Protein AF-A0A940RZ43-F1 (afdb_monomer_lite)

Radius of gyration: 23.28 Å; chains: 1; bounding box: 44×50×81 Å

InterPro domains:
  IPR045450 vWA-MoxR associated protein, C-terminal domain [PF20028] (119-354)

Sequence (368 aa):
MPAPRSWRDGLGELRETHGGPVDLELVLRYCMSAIAAERPYVTPATAQAEWELWTWVRELALDRLTRFFRAELRQLWEESRERTDREQRRTEPAYGERPRPGERTSVLLELEPRGWERDSYDWRVGVAHFNGEVDAIGDGTGTRLDELPVHLAGPLAEAFRQCDEPDEPAVLQVALAQAALGLDVERWSLAPGAPPLGAARPVVVRCLDPEPSDDPAEEQARWDHLHAVAMRARDVDCQDGAPAAVEREDRLRSLAPDTVPVVCHYAERPDAETAEGFGRLARSGYRVVLLRRAPESGPETLCADVHRRAALAVAEARTASHLPGRIHELRKGVWDKRTETYWSDRVALYYDDPRHPLPGPGLLLNAP

Structure (mmCIF, N/CA/C/O backbone):
data_AF-A0A940RZ43-F1
#
_entry.id   AF-A0A940RZ43-F1
#
loop_
_atom_site.group_PDB
_atom_site.id
_atom_site.type_symbol
_atom_site.label_atom_id
_atom_site.label_alt_id
_atom_site.label_comp_id
_atom_site.label_asym_id
_atom_site.label_entity_id
_atom_site.label_seq_id
_atom_site.pdbx_PDB_ins_code
_atom_site.Cartn_x
_atom_site.Cartn_y
_atom_site.Cartn_z
_atom_site.occupancy
_atom_site.B_iso_or_equiv
_atom_site.auth_seq_id
_atom_site.auth_comp_id
_atom_site.auth_asym_id
_atom_site.auth_atom_id
_atom_site.pdbx_PDB_model_num
ATOM 1 N N . MET A 1 1 ? 21.287 -9.527 -36.809 1.00 48.38 1 MET A N 1
ATOM 2 C CA . MET A 1 1 ? 20.726 -9.171 -38.132 1.00 48.38 1 MET A CA 1
ATOM 3 C C . MET A 1 1 ? 20.212 -7.740 -38.073 1.00 48.38 1 MET A C 1
ATOM 5 O O . MET A 1 1 ? 19.880 -7.312 -36.971 1.00 48.38 1 MET A O 1
ATOM 9 N N . PRO A 1 2 ? 20.199 -6.976 -39.179 1.00 46.72 2 PRO A N 1
ATOM 10 C CA . PRO A 1 2 ? 19.594 -5.645 -39.181 1.00 46.72 2 PRO A CA 1
ATOM 11 C C . PRO A 1 2 ? 18.102 -5.728 -38.819 1.00 46.72 2 PRO A C 1
ATOM 13 O O . PRO A 1 2 ? 17.438 -6.701 -39.170 1.00 46.72 2 PRO A O 1
ATOM 16 N N . ALA A 1 3 ? 17.589 -4.720 -38.107 1.00 46.00 3 ALA A N 1
ATOM 17 C CA . ALA A 1 3 ? 16.178 -4.663 -37.738 1.00 46.00 3 ALA A CA 1
ATOM 18 C C . ALA A 1 3 ? 15.299 -4.540 -39.000 1.00 46.00 3 ALA A C 1
ATOM 20 O O . ALA A 1 3 ? 15.630 -3.741 -39.887 1.00 46.00 3 ALA A O 1
ATOM 21 N N . PRO A 1 4 ? 14.200 -5.307 -39.102 1.00 54.72 4 PRO A N 1
ATOM 22 C CA . PRO A 1 4 ? 13.316 -5.259 -40.259 1.00 54.72 4 PRO A CA 1
ATOM 23 C C . PRO A 1 4 ? 12.661 -3.879 -40.364 1.00 54.72 4 PRO A C 1
ATOM 25 O O . PRO A 1 4 ? 12.131 -3.354 -39.386 1.00 54.72 4 PRO A O 1
ATOM 28 N N . ARG A 1 5 ? 12.716 -3.272 -41.553 1.00 48.88 5 ARG A N 1
ATOM 29 C CA . ARG A 1 5 ? 12.235 -1.900 -41.788 1.00 48.88 5 ARG A CA 1
ATOM 30 C C . ARG A 1 5 ? 10.835 -1.877 -42.391 1.00 48.88 5 ARG A C 1
ATOM 32 O O . ARG A 1 5 ? 10.164 -0.848 -42.350 1.00 48.88 5 ARG A O 1
ATOM 39 N N . SER A 1 6 ? 10.379 -3.001 -42.939 1.00 52.72 6 SER A N 1
ATOM 40 C CA . SER A 1 6 ? 9.025 -3.177 -43.446 1.00 52.72 6 SER A CA 1
ATOM 41 C C . SER A 1 6 ? 8.514 -4.606 -43.240 1.00 52.72 6 SER A C 1
ATOM 43 O O . SER A 1 6 ? 9.288 -5.559 -43.202 1.00 52.72 6 SER A O 1
ATOM 45 N N . TRP A 1 7 ? 7.187 -4.779 -43.195 1.00 47.75 7 TRP A N 1
ATOM 46 C CA . TRP A 1 7 ? 6.538 -6.100 -43.131 1.00 47.75 7 TRP A CA 1
ATOM 47 C C . TRP A 1 7 ? 6.868 -7.007 -44.334 1.00 47.75 7 TRP A C 1
ATOM 49 O O . TRP A 1 7 ? 6.661 -8.218 -44.273 1.00 47.75 7 TRP A O 1
ATOM 59 N N . ARG A 1 8 ? 7.391 -6.434 -45.430 1.00 53.09 8 ARG A N 1
ATOM 60 C CA . ARG A 1 8 ? 7.850 -7.179 -46.610 1.00 53.09 8 ARG A CA 1
ATOM 61 C C . ARG A 1 8 ? 9.214 -7.833 -46.405 1.00 53.09 8 ARG A C 1
ATOM 63 O O . ARG A 1 8 ? 9.457 -8.863 -47.027 1.00 53.09 8 ARG A O 1
ATOM 70 N N . ASP A 1 9 ? 10.050 -7.291 -45.521 1.00 60.62 9 ASP A N 1
ATOM 71 C CA . ASP A 1 9 ? 11.409 -7.795 -45.291 1.00 60.62 9 ASP A CA 1
ATOM 72 C C . ASP A 1 9 ? 11.372 -9.178 -44.613 1.00 60.62 9 ASP A C 1
ATOM 74 O O . ASP A 1 9 ? 12.172 -10.045 -44.940 1.00 60.62 9 ASP A O 1
ATOM 78 N N . GLY A 1 10 ? 10.384 -9.429 -43.741 1.00 53.06 10 GLY A N 1
ATOM 79 C CA . GLY A 1 10 ? 10.184 -10.738 -43.100 1.00 53.06 10 GLY A CA 1
ATOM 80 C C . GLY A 1 10 ? 9.484 -11.783 -43.983 1.00 53.06 10 GLY A C 1
ATOM 81 O O . GLY A 1 10 ? 9.706 -12.979 -43.826 1.00 53.06 10 GLY A O 1
ATOM 82 N N . LEU A 1 11 ? 8.658 -11.357 -44.947 1.00 49.81 11 LEU A N 1
ATOM 83 C CA . LEU A 1 11 ? 7.937 -12.267 -45.853 1.00 49.81 11 LEU A CA 1
ATOM 84 C C . LEU A 1 11 ? 8.817 -12.862 -46.959 1.00 49.81 11 LEU A C 1
ATOM 86 O O . LEU A 1 11 ? 8.462 -13.909 -47.501 1.00 49.81 11 LEU A O 1
ATOM 90 N N . GLY A 1 12 ? 9.924 -12.198 -47.310 1.00 54.47 12 GLY A N 1
ATOM 91 C CA . GLY A 1 12 ? 10.912 -12.725 -48.253 1.00 54.47 12 GLY A CA 1
ATOM 92 C C . GLY A 1 12 ? 11.565 -14.002 -47.726 1.00 54.47 12 GLY A C 1
ATOM 93 O O . GLY A 1 12 ? 11.533 -15.025 -48.404 1.00 54.47 12 GLY A O 1
ATOM 94 N N . GLU A 1 13 ? 12.033 -13.982 -46.476 1.00 52.72 13 GLU A N 1
ATOM 95 C CA . GLU A 1 13 ? 12.694 -15.142 -45.858 1.00 52.72 13 GLU A CA 1
ATOM 96 C C . GLU A 1 13 ? 11.723 -16.285 -45.511 1.00 52.72 13 GLU A C 1
ATOM 98 O O . GLU A 1 13 ? 12.075 -17.463 -45.605 1.00 52.72 13 GLU A O 1
ATOM 103 N N . LEU A 1 14 ? 10.461 -15.963 -45.203 1.00 49.09 14 LEU A N 1
ATOM 104 C CA . LEU A 1 14 ? 9.410 -16.961 -44.953 1.00 49.09 14 LEU A CA 1
ATOM 105 C C . LEU A 1 14 ? 8.955 -17.715 -46.210 1.00 49.09 14 LEU A C 1
ATOM 107 O O . LEU A 1 14 ? 8.347 -18.775 -46.096 1.00 49.09 14 LEU A O 1
ATOM 111 N N . ARG A 1 15 ? 9.203 -17.180 -47.413 1.00 50.06 15 ARG A N 1
ATOM 112 C CA . ARG A 1 15 ? 8.877 -17.869 -48.675 1.00 50.06 15 ARG A CA 1
ATOM 113 C C . ARG A 1 15 ? 9.986 -18.805 -49.143 1.00 50.06 15 ARG A C 1
ATOM 115 O O . ARG A 1 15 ? 9.692 -19.765 -49.854 1.00 50.06 15 ARG A O 1
ATOM 122 N N . GLU A 1 16 ? 11.230 -18.534 -48.758 1.00 50.66 16 GLU A N 1
ATOM 123 C CA . GLU A 1 16 ? 12.388 -19.344 -49.150 1.00 50.66 16 GLU A CA 1
ATOM 124 C C . GLU A 1 16 ? 12.559 -20.597 -48.274 1.00 50.66 16 GLU A C 1
ATOM 126 O O . GLU A 1 16 ? 13.137 -21.585 -48.727 1.00 50.66 16 GLU A O 1
ATOM 131 N N . THR A 1 17 ? 11.965 -20.621 -47.077 1.00 49.34 17 THR A N 1
ATOM 132 C CA . THR A 1 17 ? 12.102 -21.723 -46.111 1.00 49.34 17 THR A CA 1
ATOM 133 C C . THR A 1 17 ? 10.773 -22.481 -45.978 1.00 49.34 17 THR A C 1
ATOM 135 O O . THR A 1 17 ? 9.742 -21.887 -45.680 1.00 49.34 17 THR A O 1
ATOM 138 N N . HIS A 1 18 ? 10.749 -23.777 -46.316 1.00 44.97 18 HIS A N 1
ATOM 139 C CA . HIS A 1 18 ? 9.531 -24.602 -46.306 1.00 44.97 18 HIS A CA 1
ATOM 140 C C . HIS A 1 18 ? 9.457 -25.538 -45.084 1.00 44.97 18 HIS A C 1
ATOM 142 O O . HIS A 1 18 ? 10.168 -26.541 -45.023 1.00 44.97 18 HIS A O 1
ATOM 148 N N . GLY A 1 19 ? 8.468 -25.298 -44.222 1.00 55.44 19 GLY A N 1
ATOM 149 C CA . GLY A 1 19 ? 7.690 -26.277 -43.456 1.00 55.44 19 GLY A CA 1
ATOM 150 C C . GLY A 1 19 ? 8.340 -26.965 -42.249 1.00 55.44 19 GLY A C 1
ATOM 151 O O . GLY A 1 19 ? 7.995 -28.121 -41.997 1.00 55.44 19 GLY A O 1
ATOM 152 N N . GLY A 1 20 ? 9.234 -26.314 -41.495 1.00 55.84 20 GLY A N 1
ATOM 153 C CA . GLY A 1 20 ? 9.905 -26.915 -40.325 1.00 55.84 20 GLY A CA 1
ATOM 154 C C . GLY A 1 20 ? 9.911 -26.056 -39.044 1.00 55.84 20 GLY A C 1
ATOM 155 O O . GLY A 1 20 ? 9.589 -24.873 -39.090 1.00 55.84 20 GLY A O 1
ATOM 156 N N . PRO A 1 21 ? 10.317 -26.608 -37.877 1.00 56.38 21 PRO A N 1
ATOM 157 C CA . PRO A 1 21 ? 10.458 -25.854 -36.618 1.00 56.38 21 PRO A CA 1
ATOM 158 C C . PRO A 1 21 ? 11.424 -24.657 -36.712 1.00 56.38 21 PRO A C 1
ATOM 160 O O . PRO A 1 21 ? 11.276 -23.697 -35.963 1.00 56.38 21 PRO A O 1
ATOM 163 N N . VAL A 1 22 ? 12.352 -24.672 -37.675 1.00 58.34 22 VAL A N 1
ATOM 164 C CA . VAL A 1 22 ? 13.262 -23.555 -37.988 1.00 58.34 22 VAL A CA 1
ATOM 165 C C . VAL A 1 22 ? 12.501 -22.323 -38.505 1.00 58.34 22 VAL A C 1
ATOM 167 O O . VAL A 1 22 ? 12.873 -21.197 -38.178 1.00 58.34 22 VAL A O 1
ATOM 170 N N . ASP A 1 23 ? 11.391 -22.514 -39.225 1.00 67.25 23 ASP A N 1
ATOM 171 C CA . ASP A 1 23 ? 10.563 -21.408 -39.729 1.00 67.25 23 ASP A CA 1
ATOM 172 C C . ASP A 1 23 ? 9.845 -20.702 -38.579 1.00 67.25 23 ASP A C 1
ATOM 174 O O . ASP A 1 23 ? 9.727 -19.479 -38.561 1.00 67.25 23 ASP A O 1
ATOM 178 N N . LEU A 1 24 ? 9.409 -21.471 -37.577 1.00 70.81 24 LEU A N 1
ATOM 179 C CA . LEU A 1 24 ? 8.776 -20.939 -36.376 1.00 70.81 24 LEU A CA 1
ATOM 180 C C . LEU A 1 24 ? 9.760 -20.098 -35.559 1.00 70.81 24 LEU A C 1
ATOM 182 O O . LEU A 1 24 ? 9.423 -18.993 -35.143 1.00 70.81 24 LEU A O 1
ATOM 186 N N . GLU A 1 25 ? 10.989 -20.582 -35.364 1.00 73.75 25 GLU A N 1
ATOM 187 C CA . GLU A 1 25 ? 12.037 -19.824 -34.672 1.00 73.75 25 GLU A CA 1
ATOM 188 C C . GLU A 1 25 ? 12.356 -18.502 -35.388 1.00 73.75 25 GLU A C 1
ATOM 190 O O . GLU A 1 25 ? 12.539 -17.472 -34.733 1.00 73.75 25 GLU A O 1
ATOM 195 N N . LEU A 1 26 ? 12.368 -18.501 -36.726 1.00 75.25 26 LEU A N 1
ATOM 196 C CA . LEU A 1 26 ? 12.576 -17.295 -37.528 1.00 75.25 26 LEU A CA 1
ATOM 197 C C . LEU A 1 26 ? 11.428 -16.286 -37.347 1.00 75.25 26 LEU A C 1
ATOM 199 O O . LEU A 1 26 ? 11.688 -15.105 -37.108 1.00 75.25 26 LEU A O 1
ATOM 203 N N . VAL A 1 27 ? 10.170 -16.749 -37.384 1.00 77.75 27 VAL A N 1
ATOM 204 C CA . VAL A 1 27 ? 8.986 -15.908 -37.115 1.00 77.75 27 VAL A CA 1
ATOM 205 C C . VAL A 1 27 ? 9.061 -15.296 -35.719 1.00 77.75 27 VAL A C 1
ATOM 207 O O . VAL A 1 27 ? 8.852 -14.094 -35.565 1.00 77.75 27 VAL A O 1
ATOM 210 N N . LEU A 1 28 ? 9.396 -16.085 -34.696 1.00 80.06 28 LEU A N 1
ATOM 211 C CA . LEU A 1 28 ? 9.450 -15.583 -33.324 1.00 80.06 28 LEU A CA 1
ATOM 212 C C . LEU A 1 28 ? 10.601 -14.589 -33.117 1.00 80.06 28 LEU A C 1
ATOM 214 O O . LEU A 1 28 ? 10.392 -13.553 -32.487 1.00 80.06 28 LEU A O 1
ATOM 218 N N . ARG A 1 29 ? 11.784 -14.822 -33.709 1.00 78.25 29 ARG A N 1
ATOM 219 C CA . ARG A 1 29 ? 12.876 -13.827 -33.707 1.00 78.25 29 ARG A CA 1
ATOM 220 C C . ARG A 1 29 ? 12.481 -12.543 -34.428 1.00 78.25 29 ARG A C 1
ATOM 222 O O . ARG A 1 29 ? 12.859 -11.461 -33.979 1.00 78.25 29 ARG A O 1
ATOM 229 N N . TYR A 1 30 ? 11.717 -12.635 -35.514 1.00 78.38 30 TYR A N 1
ATOM 230 C CA . TYR A 1 30 ? 11.185 -11.462 -36.201 1.00 78.38 30 TYR A CA 1
ATOM 231 C C . TYR A 1 30 ? 10.213 -10.682 -35.306 1.00 78.38 30 TYR A C 1
ATOM 233 O O . TYR A 1 30 ? 10.355 -9.468 -35.175 1.00 78.38 30 TYR A O 1
ATOM 241 N N . CYS A 1 31 ? 9.281 -11.360 -34.628 1.00 80.38 31 CYS A N 1
ATOM 242 C CA . CYS A 1 31 ? 8.369 -10.726 -33.673 1.00 80.38 31 CYS A CA 1
ATOM 243 C C . CYS A 1 31 ? 9.130 -10.026 -32.539 1.00 80.38 31 CYS A C 1
ATOM 245 O O . CYS A 1 31 ? 8.842 -8.869 -32.242 1.00 80.38 31 CYS A O 1
ATOM 247 N N . MET A 1 32 ? 10.155 -10.673 -31.976 1.00 81.31 32 MET A N 1
ATOM 248 C CA . MET A 1 32 ? 11.016 -10.057 -30.961 1.00 81.31 32 MET A CA 1
ATOM 249 C C . MET A 1 32 ? 11.809 -8.871 -31.510 1.00 81.31 32 MET A C 1
ATOM 251 O O . MET A 1 32 ? 11.938 -7.857 -30.834 1.00 81.31 32 MET A O 1
ATOM 255 N N . SER A 1 33 ? 12.279 -8.945 -32.756 1.00 74.69 33 SER A N 1
ATOM 256 C CA . SER A 1 33 ? 12.951 -7.824 -33.422 1.00 74.69 33 SER A CA 1
ATOM 257 C C . SER A 1 33 ? 11.997 -6.656 -33.691 1.00 74.69 33 SER A C 1
ATOM 259 O O . SER A 1 33 ? 12.424 -5.510 -33.653 1.00 74.69 33 SER A O 1
ATOM 261 N N . ALA A 1 34 ? 10.712 -6.924 -33.940 1.00 78.00 34 ALA A N 1
ATOM 262 C CA . ALA A 1 34 ? 9.682 -5.906 -34.145 1.00 78.00 34 ALA A CA 1
ATOM 263 C C . ALA A 1 34 ? 9.207 -5.249 -32.835 1.00 78.00 34 ALA A C 1
ATOM 265 O O . ALA A 1 34 ? 8.819 -4.076 -32.852 1.00 78.00 34 ALA A O 1
ATOM 266 N N . ILE A 1 35 ? 9.243 -5.993 -31.723 1.00 75.19 35 ILE A N 1
ATOM 267 C CA . ILE A 1 35 ? 9.095 -5.464 -30.357 1.00 75.19 35 ILE A CA 1
ATOM 268 C C . ILE A 1 35 ? 10.316 -4.601 -30.005 1.00 75.19 35 ILE A C 1
ATOM 270 O O . ILE A 1 35 ? 10.168 -3.510 -29.475 1.00 75.19 35 ILE A O 1
ATOM 274 N N . ALA A 1 36 ? 11.521 -5.057 -30.357 1.00 70.31 36 ALA A N 1
ATOM 275 C CA . ALA A 1 36 ? 12.772 -4.379 -30.029 1.00 70.31 36 ALA A CA 1
ATOM 276 C C . ALA A 1 36 ? 13.147 -3.216 -30.967 1.00 70.31 36 ALA A C 1
ATOM 278 O O . ALA A 1 36 ? 14.122 -2.513 -30.697 1.00 70.31 36 ALA A O 1
ATOM 279 N N . ALA A 1 37 ? 12.433 -3.025 -32.076 1.00 71.44 37 ALA A N 1
ATOM 280 C CA . ALA A 1 37 ? 12.745 -1.994 -33.058 1.00 71.44 37 ALA A CA 1
ATOM 281 C C . ALA A 1 37 ? 12.455 -0.590 -32.509 1.00 71.44 37 ALA A C 1
ATOM 283 O O . ALA A 1 37 ? 11.368 -0.334 -31.998 1.00 71.44 37 ALA A O 1
ATOM 284 N N . GLU A 1 38 ? 13.403 0.333 -32.690 1.00 59.81 38 GLU A N 1
ATOM 285 C CA . GLU A 1 38 ? 13.233 1.749 -32.347 1.00 59.81 38 GLU A CA 1
ATOM 286 C C . GLU A 1 38 ? 12.042 2.351 -33.107 1.00 59.81 38 GLU A C 1
ATOM 288 O O . GLU A 1 38 ? 11.931 2.215 -34.334 1.00 59.81 38 GLU A O 1
ATOM 293 N N . ARG A 1 39 ? 11.150 3.042 -32.386 1.00 62.50 39 ARG A N 1
ATOM 294 C CA . ARG A 1 39 ? 9.983 3.707 -32.978 1.00 62.50 39 ARG A CA 1
ATOM 295 C C . ARG A 1 39 ? 10.028 5.211 -32.724 1.00 62.50 39 ARG A C 1
ATOM 297 O O . ARG A 1 39 ? 10.157 5.627 -31.579 1.00 62.50 39 ARG A O 1
ATOM 304 N N . PRO A 1 40 ? 9.826 6.044 -33.761 1.00 46.66 40 PRO A N 1
ATOM 305 C CA . PRO A 1 40 ? 9.829 7.499 -33.606 1.00 46.66 40 PRO A CA 1
ATOM 306 C C . PRO A 1 40 ? 8.622 8.043 -32.821 1.00 46.66 40 PRO A C 1
ATOM 308 O O . PRO A 1 40 ? 8.649 9.197 -32.406 1.00 46.66 40 PRO A O 1
ATOM 311 N N . TYR A 1 41 ? 7.575 7.234 -32.605 1.00 50.91 41 TYR A N 1
ATOM 312 C CA . TYR A 1 41 ? 6.392 7.604 -31.824 1.00 50.91 41 TYR A CA 1
ATOM 313 C C . TYR A 1 41 ? 5.894 6.405 -31.010 1.00 50.91 41 TYR A C 1
ATOM 315 O O . TYR A 1 41 ? 5.522 5.374 -31.576 1.00 50.91 41 TYR A O 1
ATOM 323 N N . VAL A 1 42 ? 5.857 6.557 -29.685 1.00 59.22 42 VAL A N 1
ATOM 324 C CA . VAL A 1 42 ? 5.277 5.584 -28.752 1.00 59.22 42 VAL A CA 1
ATOM 325 C C . VAL A 1 42 ? 3.917 6.113 -28.309 1.00 59.22 42 VAL A C 1
ATOM 327 O O . VAL A 1 42 ? 3.797 7.258 -27.881 1.00 59.22 42 VAL A O 1
ATOM 330 N N . THR A 1 43 ? 2.876 5.295 -28.441 1.00 55.25 43 THR A N 1
ATOM 331 C CA . THR A 1 43 ? 1.528 5.602 -27.941 1.00 55.25 43 THR A CA 1
ATOM 332 C C . THR A 1 43 ? 1.177 4.631 -26.815 1.00 55.25 43 THR A C 1
ATOM 334 O O . THR A 1 43 ? 1.751 3.543 -26.770 1.00 55.25 43 THR A O 1
ATOM 337 N N . PRO A 1 44 ? 0.201 4.937 -25.942 1.00 51.75 44 PRO A N 1
ATOM 338 C CA . PRO A 1 44 ? -0.267 3.981 -24.933 1.00 51.75 44 PRO A CA 1
ATOM 339 C C . PRO A 1 44 ? -0.715 2.629 -25.526 1.00 51.75 44 PRO A C 1
ATOM 341 O O . PRO A 1 44 ? -0.550 1.586 -24.900 1.00 51.75 44 PRO A O 1
ATOM 344 N N . ALA A 1 45 ? -1.216 2.623 -26.768 1.00 57.38 45 ALA A N 1
ATOM 345 C CA . ALA A 1 45 ? -1.589 1.405 -27.491 1.00 57.38 45 ALA A CA 1
ATOM 346 C C . ALA A 1 45 ? -0.379 0.570 -27.962 1.00 57.38 45 ALA A C 1
ATOM 348 O O . ALA A 1 45 ? -0.522 -0.621 -28.226 1.00 57.38 45 ALA A O 1
ATOM 349 N N . THR A 1 46 ? 0.813 1.168 -28.054 1.00 63.88 46 THR A N 1
ATOM 350 C CA . THR A 1 46 ? 2.050 0.478 -28.451 1.00 63.88 46 THR A CA 1
ATOM 351 C C . THR A 1 46 ? 2.461 -0.550 -27.399 1.00 63.88 46 THR A C 1
ATOM 353 O O . THR A 1 46 ? 2.703 -1.702 -27.747 1.00 63.88 46 THR A O 1
ATOM 356 N N . ALA A 1 47 ? 2.432 -0.174 -26.116 1.00 63.12 47 ALA A N 1
ATOM 357 C CA . ALA A 1 47 ? 2.740 -1.085 -25.012 1.00 63.12 47 ALA A CA 1
ATOM 358 C C . ALA A 1 47 ? 1.755 -2.268 -24.948 1.00 63.12 47 ALA A C 1
ATOM 360 O O . ALA A 1 47 ? 2.153 -3.406 -24.702 1.00 63.12 47 ALA A O 1
ATOM 361 N N . GLN A 1 48 ? 0.472 -2.013 -25.235 1.00 62.12 48 GLN A N 1
ATOM 362 C CA . GLN A 1 48 ? -0.556 -3.053 -25.329 1.00 62.12 48 GLN A CA 1
ATOM 363 C C . GLN A 1 48 ? -0.265 -4.034 -26.478 1.00 62.12 48 GLN A C 1
ATOM 365 O O . GLN A 1 48 ? -0.299 -5.246 -26.274 1.00 62.12 48 GLN A O 1
ATOM 370 N N . ALA A 1 49 ? 0.069 -3.526 -27.666 1.00 71.19 49 ALA A N 1
ATOM 371 C CA . ALA A 1 49 ? 0.373 -4.353 -28.833 1.00 71.19 49 ALA A CA 1
ATOM 372 C C . ALA A 1 49 ? 1.664 -5.178 -28.662 1.00 71.19 49 ALA A C 1
ATOM 374 O O . ALA A 1 49 ? 1.722 -6.331 -29.086 1.00 71.19 49 ALA A O 1
ATOM 375 N N . GLU A 1 50 ? 2.694 -4.618 -28.024 1.00 75.94 50 GLU A N 1
ATOM 376 C CA . GLU A 1 50 ? 3.935 -5.335 -27.697 1.00 75.94 50 GLU A CA 1
ATOM 377 C C . GLU A 1 50 ? 3.691 -6.460 -26.690 1.00 75.94 50 GLU A C 1
ATOM 379 O O . GLU A 1 50 ? 4.218 -7.560 -26.854 1.00 75.94 50 GLU A O 1
ATOM 384 N N . TRP A 1 51 ? 2.844 -6.217 -25.687 1.00 64.25 51 TRP A N 1
ATOM 385 C CA . TRP A 1 51 ? 2.454 -7.229 -24.709 1.00 64.25 51 TRP A CA 1
ATOM 386 C C . TRP A 1 51 ? 1.621 -8.358 -25.332 1.00 64.25 51 TRP A C 1
ATOM 388 O O . TRP A 1 51 ? 1.855 -9.531 -25.034 1.00 64.25 51 TRP A O 1
ATOM 398 N N . GLU A 1 52 ? 0.670 -8.032 -26.212 1.00 76.00 52 GLU A N 1
ATOM 399 C CA . GLU A 1 52 ? -0.131 -9.023 -26.944 1.00 76.00 52 GLU A CA 1
ATOM 400 C C . GLU A 1 52 ? 0.749 -9.887 -27.851 1.00 76.00 52 GLU A C 1
ATOM 402 O O . GLU A 1 52 ? 0.635 -11.115 -27.849 1.00 76.00 52 GLU A O 1
ATOM 407 N N . LEU A 1 53 ? 1.684 -9.256 -28.566 1.00 78.94 53 LEU A N 1
ATOM 408 C CA . LEU A 1 53 ? 2.631 -9.954 -29.426 1.00 78.94 53 LEU A CA 1
ATOM 409 C C . LEU A 1 53 ? 3.583 -10.847 -28.617 1.00 78.94 53 LEU A C 1
ATOM 411 O O . LEU A 1 53 ? 3.797 -11.994 -29.000 1.00 78.94 53 LEU A O 1
ATOM 415 N N . TRP A 1 54 ? 4.106 -10.372 -27.482 1.00 78.56 54 TRP A N 1
ATOM 416 C CA . TRP A 1 54 ? 4.921 -11.188 -26.574 1.00 78.56 54 TRP A CA 1
ATOM 417 C C . TRP A 1 54 ? 4.140 -12.376 -26.008 1.00 78.56 54 TRP A C 1
ATOM 419 O O . TRP A 1 54 ? 4.647 -13.496 -25.988 1.00 78.56 54 TRP A O 1
ATOM 429 N N . THR A 1 55 ? 2.896 -12.155 -25.582 1.00 74.19 55 THR A N 1
ATOM 430 C CA . THR A 1 55 ? 2.039 -13.214 -25.034 1.00 74.19 55 THR A CA 1
ATOM 431 C C . THR A 1 55 ? 1.818 -14.313 -26.067 1.00 74.19 55 THR A C 1
ATOM 433 O O . THR A 1 55 ? 2.015 -15.488 -25.757 1.00 74.19 55 THR A O 1
ATOM 436 N N . TRP A 1 56 ? 1.528 -13.930 -27.311 1.00 79.00 56 TRP A N 1
ATOM 437 C CA . TRP A 1 56 ? 1.406 -14.865 -28.422 1.00 79.00 56 TRP A CA 1
ATOM 438 C C . TRP A 1 56 ? 2.723 -15.606 -28.715 1.00 79.00 56 TRP A C 1
ATOM 440 O O . TRP A 1 56 ? 2.722 -16.834 -28.806 1.00 79.00 56 TRP A O 1
ATOM 450 N N . VAL A 1 57 ? 3.860 -14.896 -28.789 1.00 79.06 57 VAL A N 1
ATOM 451 C CA . VAL A 1 57 ? 5.202 -15.494 -28.970 1.00 79.06 57 VAL A CA 1
ATOM 452 C C . VAL A 1 57 ? 5.490 -16.529 -27.879 1.00 79.06 57 VAL A C 1
ATOM 454 O O . VAL A 1 57 ? 5.977 -17.624 -28.169 1.00 79.06 57 VAL A O 1
ATOM 457 N N . ARG A 1 58 ? 5.163 -16.204 -26.625 1.00 72.06 58 ARG A N 1
ATOM 458 C CA . ARG A 1 58 ? 5.391 -17.056 -25.457 1.00 72.06 58 ARG A CA 1
ATOM 459 C C . ARG A 1 58 ? 4.526 -18.311 -25.483 1.00 72.06 58 ARG A C 1
ATOM 461 O O . ARG A 1 58 ? 5.054 -19.400 -25.273 1.00 72.06 58 ARG A O 1
ATOM 468 N N . GLU A 1 59 ? 3.227 -18.179 -25.741 1.00 71.62 59 GLU A N 1
ATOM 469 C CA . GLU A 1 59 ? 2.302 -19.319 -25.834 1.00 71.62 59 GLU A CA 1
ATOM 470 C C . GLU A 1 59 ? 2.740 -20.302 -26.925 1.00 71.62 59 GLU A C 1
ATOM 472 O O . GLU A 1 59 ? 2.802 -21.511 -26.694 1.00 71.62 59 GLU A O 1
ATOM 477 N N . LEU A 1 60 ? 3.159 -19.779 -28.079 1.00 73.19 60 LEU A N 1
ATOM 478 C CA . LEU A 1 60 ? 3.663 -20.580 -29.192 1.00 73.19 60 LEU A CA 1
ATOM 479 C C . LEU A 1 60 ? 4.998 -21.271 -28.858 1.00 73.19 60 LEU A C 1
ATOM 481 O O . LEU A 1 60 ? 5.217 -22.430 -29.218 1.00 73.19 60 LEU A O 1
ATOM 485 N N . ALA A 1 61 ? 5.892 -20.575 -28.148 1.00 69.00 61 ALA A N 1
ATOM 486 C CA . ALA A 1 61 ? 7.194 -21.102 -27.749 1.00 69.00 61 ALA A CA 1
ATOM 487 C C . ALA A 1 61 ? 7.104 -22.171 -26.646 1.00 69.00 61 ALA A C 1
ATOM 489 O O . ALA A 1 61 ? 7.945 -23.073 -26.607 1.00 69.00 61 ALA A O 1
ATOM 490 N N . LEU A 1 62 ? 6.106 -22.093 -25.758 1.00 64.75 62 LEU A N 1
ATOM 491 C CA . LEU A 1 62 ? 5.865 -23.087 -24.706 1.00 64.75 62 LEU A CA 1
ATOM 492 C C . LEU A 1 62 ? 5.415 -24.443 -25.267 1.00 64.75 62 LEU A C 1
ATOM 494 O O . LEU A 1 62 ? 5.840 -25.470 -24.741 1.00 64.75 62 LEU A O 1
ATOM 498 N N . ASP A 1 63 ? 4.607 -24.440 -26.329 1.00 62.59 63 ASP A N 1
ATOM 499 C CA . ASP A 1 63 ? 4.044 -25.653 -26.942 1.00 62.59 63 ASP A CA 1
ATOM 500 C C . ASP A 1 63 ? 5.022 -26.349 -27.909 1.00 62.59 63 ASP A C 1
ATOM 502 O O . ASP A 1 63 ? 5.028 -27.573 -28.032 1.00 62.59 63 ASP A O 1
ATOM 506 N N . ARG A 1 64 ? 5.872 -25.583 -28.611 1.00 61.69 64 ARG A N 1
ATOM 507 C CA . ARG A 1 64 ? 6.575 -26.086 -29.809 1.00 61.69 64 ARG A CA 1
ATOM 508 C C . ARG A 1 64 ? 8.104 -26.042 -29.769 1.00 61.69 64 ARG A C 1
ATOM 510 O O . ARG A 1 64 ? 8.713 -26.609 -30.674 1.00 61.69 64 ARG A O 1
ATOM 517 N N . LEU A 1 65 ? 8.740 -25.381 -28.790 1.00 68.56 65 LEU A N 1
ATOM 518 C CA . LEU A 1 65 ? 10.171 -25.027 -28.875 1.00 68.56 65 LEU A CA 1
ATOM 519 C C . LEU A 1 65 ? 11.038 -25.477 -27.688 1.00 68.56 65 LEU A C 1
ATOM 521 O O . LEU A 1 65 ? 10.590 -25.753 -26.571 1.00 68.56 65 LEU A O 1
ATOM 525 N N . THR A 1 66 ? 12.347 -25.556 -27.946 1.00 68.75 66 THR A N 1
ATOM 526 C CA . THR A 1 66 ? 13.345 -26.036 -26.980 1.00 68.75 66 THR A CA 1
ATOM 527 C C . THR A 1 66 ? 13.522 -25.076 -25.794 1.00 68.75 66 THR A C 1
ATOM 529 O O . THR A 1 66 ? 13.210 -23.887 -25.852 1.00 68.75 66 THR A O 1
ATOM 532 N N . ARG A 1 67 ? 14.041 -25.583 -24.666 1.00 64.38 67 ARG A N 1
ATOM 533 C CA . ARG A 1 67 ? 14.307 -24.772 -23.458 1.00 64.38 67 ARG A CA 1
ATOM 534 C C . ARG A 1 67 ? 15.321 -23.646 -23.706 1.00 64.38 67 ARG A C 1
ATOM 536 O O . ARG A 1 67 ? 15.208 -22.593 -23.091 1.00 64.38 67 ARG A O 1
ATOM 543 N N . PHE A 1 68 ? 16.293 -23.876 -24.587 1.00 62.69 68 PHE A N 1
ATOM 544 C CA . PHE A 1 68 ? 17.342 -22.909 -24.910 1.00 62.69 68 PHE A CA 1
ATOM 545 C C . PHE A 1 68 ? 16.785 -21.718 -25.697 1.00 62.69 68 PHE A C 1
ATOM 547 O O . PHE A 1 68 ? 16.991 -20.574 -25.306 1.00 62.69 68 PHE A O 1
ATOM 554 N N . PHE A 1 69 ? 15.980 -21.981 -26.727 1.00 66.50 69 PHE A N 1
ATOM 555 C CA . PHE A 1 69 ? 15.372 -20.925 -27.535 1.00 66.50 69 PHE A CA 1
ATOM 556 C C . PHE A 1 69 ? 14.355 -20.083 -26.742 1.00 66.50 69 PHE A C 1
ATOM 558 O O . PHE A 1 69 ? 14.285 -18.867 -26.895 1.00 66.50 69 PHE A O 1
ATOM 565 N N . ARG A 1 70 ? 13.638 -20.696 -25.790 1.00 69.38 70 ARG A N 1
ATOM 566 C CA . ARG A 1 70 ? 12.799 -19.961 -24.824 1.00 69.38 70 ARG A CA 1
ATOM 567 C C . ARG A 1 70 ? 13.599 -18.982 -23.956 1.00 69.38 70 ARG A C 1
ATOM 569 O O . ARG A 1 70 ? 13.103 -17.903 -23.651 1.00 69.38 70 ARG A O 1
ATOM 576 N N . ALA A 1 71 ? 14.824 -19.341 -23.564 1.00 64.56 71 ALA A N 1
ATOM 577 C CA . ALA A 1 71 ? 15.693 -18.449 -22.800 1.00 64.56 71 ALA A CA 1
ATOM 578 C C . ALA A 1 71 ? 16.220 -17.282 -23.656 1.00 64.56 71 ALA A C 1
ATOM 580 O O . ALA A 1 71 ? 16.276 -16.163 -23.155 1.00 64.56 71 ALA A O 1
ATOM 581 N N . GLU A 1 72 ? 16.530 -17.527 -24.935 1.00 73.62 72 GLU A N 1
ATOM 582 C CA . GLU A 1 72 ? 16.935 -16.498 -25.909 1.00 73.62 72 GLU A CA 1
ATOM 583 C C . GLU A 1 72 ? 15.818 -15.461 -26.132 1.00 73.62 72 GLU A C 1
ATOM 585 O O . GLU A 1 72 ? 16.049 -14.262 -25.984 1.00 73.62 72 GLU A O 1
ATOM 590 N N . LEU A 1 73 ? 14.585 -15.906 -26.412 1.00 73.00 73 LEU A N 1
ATOM 591 C CA . LEU A 1 73 ? 13.436 -15.005 -26.601 1.00 73.00 73 LEU A CA 1
ATOM 592 C C . LEU A 1 73 ? 13.152 -14.155 -25.354 1.00 73.00 73 LEU A C 1
ATOM 594 O O . LEU A 1 73 ? 12.799 -12.984 -25.466 1.00 73.00 73 LEU A O 1
ATOM 598 N N . ARG A 1 74 ? 13.338 -14.732 -24.165 1.00 62.66 74 ARG A N 1
ATOM 599 C CA . ARG A 1 74 ? 13.168 -14.029 -22.890 1.00 62.66 74 ARG A CA 1
ATOM 600 C C . ARG A 1 74 ? 14.236 -12.959 -22.665 1.00 62.66 74 ARG A C 1
ATOM 602 O O . ARG A 1 74 ? 13.892 -11.853 -22.268 1.00 62.66 74 ARG A O 1
ATOM 609 N N . GLN A 1 75 ? 15.499 -13.252 -22.971 1.00 67.62 75 GLN A N 1
ATOM 610 C CA . GLN A 1 75 ? 16.572 -12.258 -22.890 1.00 67.62 75 GLN A CA 1
ATOM 611 C C . GLN A 1 75 ? 16.287 -11.066 -23.820 1.00 67.62 75 GLN A C 1
ATOM 613 O O . GLN A 1 75 ? 16.405 -9.914 -23.413 1.00 67.62 75 GLN A O 1
ATOM 618 N N . LEU A 1 76 ? 15.821 -11.335 -25.043 1.00 71.94 76 LEU A N 1
ATOM 619 C CA . LEU A 1 76 ? 15.440 -10.288 -25.997 1.00 71.94 76 LEU A CA 1
ATOM 620 C C . LEU A 1 76 ? 14.267 -9.426 -25.497 1.00 71.94 76 LEU A C 1
ATOM 622 O O . LEU A 1 76 ? 14.224 -8.226 -25.772 1.00 71.94 76 LEU A O 1
ATOM 626 N N . TRP A 1 77 ? 13.322 -10.015 -24.757 1.00 68.94 77 TRP A N 1
ATOM 627 C CA . TRP A 1 77 ? 12.216 -9.286 -24.129 1.00 68.94 77 TRP A CA 1
ATOM 628 C C . TRP A 1 77 ? 12.706 -8.356 -23.013 1.00 68.94 77 TRP A C 1
ATOM 630 O O . TRP A 1 77 ? 12.345 -7.179 -22.991 1.00 68.94 77 TRP A O 1
ATOM 640 N N . GLU A 1 78 ? 13.566 -8.856 -22.124 1.00 62.62 78 GLU A N 1
ATOM 641 C CA . GLU A 1 78 ? 14.171 -8.075 -21.036 1.00 62.62 78 GLU A CA 1
ATOM 642 C C . GLU A 1 78 ? 14.978 -6.886 -21.585 1.00 62.62 78 GLU A C 1
ATOM 644 O O . GLU A 1 78 ? 14.745 -5.742 -21.191 1.00 62.62 78 GLU A O 1
ATOM 649 N N . GLU A 1 79 ? 15.830 -7.124 -22.587 1.00 66.69 79 GLU A N 1
ATOM 650 C CA . GLU A 1 79 ? 16.618 -6.083 -23.262 1.00 66.69 79 GLU A CA 1
ATOM 651 C C . GLU A 1 79 ? 15.741 -5.030 -23.965 1.00 66.69 79 GLU A C 1
ATOM 653 O O . GLU A 1 79 ? 16.103 -3.852 -24.037 1.00 66.69 79 GLU A O 1
ATOM 658 N N . SER A 1 80 ? 14.580 -5.430 -24.495 1.00 65.31 80 SER A N 1
ATOM 659 C CA . SER A 1 80 ? 13.629 -4.507 -25.123 1.00 65.31 80 SER A CA 1
ATOM 660 C C . SER A 1 80 ? 12.937 -3.597 -24.109 1.00 65.31 80 SER A C 1
ATOM 662 O O . SER A 1 80 ? 12.749 -2.403 -24.368 1.00 65.31 80 SER A O 1
ATOM 664 N N . ARG A 1 81 ? 12.592 -4.138 -22.936 1.00 63.97 81 ARG A N 1
ATOM 665 C CA . ARG A 1 81 ? 11.998 -3.361 -21.841 1.00 63.97 81 ARG A CA 1
ATOM 666 C C . ARG A 1 81 ? 12.989 -2.351 -21.276 1.00 63.97 81 ARG A C 1
ATOM 668 O O . ARG A 1 81 ? 12.657 -1.173 -21.192 1.00 63.97 81 ARG A O 1
ATOM 675 N N . GLU A 1 82 ? 14.226 -2.778 -21.013 1.00 55.78 82 GLU A N 1
ATOM 676 C CA . GLU A 1 82 ? 15.292 -1.886 -20.533 1.00 55.78 82 GLU A CA 1
ATOM 677 C C . GLU A 1 82 ? 15.552 -0.707 -21.494 1.00 55.78 82 GLU A C 1
ATOM 679 O O . GLU A 1 82 ? 15.885 0.396 -21.055 1.00 55.78 82 GLU A O 1
ATOM 684 N N . ARG A 1 83 ? 15.400 -0.910 -22.811 1.00 60.34 83 ARG A N 1
ATOM 685 C CA . ARG A 1 83 ? 15.570 0.142 -23.829 1.00 60.34 83 ARG A CA 1
ATOM 686 C C . ARG A 1 83 ? 14.387 1.103 -23.887 1.00 60.34 83 ARG A C 1
ATOM 688 O O . ARG A 1 83 ? 14.604 2.312 -23.871 1.00 60.34 83 ARG A O 1
ATOM 695 N N . THR A 1 84 ? 13.164 0.574 -23.889 1.00 57.28 84 THR A N 1
ATOM 696 C CA . THR A 1 84 ? 11.929 1.379 -23.852 1.00 57.28 84 THR A CA 1
ATOM 697 C C . THR A 1 84 ? 11.925 2.286 -22.623 1.00 57.28 84 THR A C 1
ATOM 699 O O . THR A 1 84 ? 11.656 3.485 -22.726 1.00 57.28 84 THR A O 1
ATOM 702 N N . ASP A 1 85 ? 12.362 1.750 -21.480 1.00 48.47 85 ASP A N 1
ATOM 703 C CA . ASP A 1 85 ? 12.496 2.512 -20.246 1.00 48.47 85 ASP A CA 1
ATOM 704 C C . ASP A 1 85 ? 13.546 3.636 -20.349 1.00 48.47 85 ASP A C 1
ATOM 706 O O . ASP A 1 85 ? 13.381 4.683 -19.724 1.00 48.47 85 ASP A O 1
ATOM 710 N N . ARG A 1 86 ? 14.614 3.469 -21.147 1.00 51.25 86 ARG A N 1
ATOM 711 C CA . ARG A 1 86 ? 15.638 4.507 -21.404 1.00 51.25 86 ARG A CA 1
ATOM 712 C C . ARG A 1 86 ? 15.203 5.563 -22.421 1.00 51.25 86 ARG A C 1
ATOM 714 O O . ARG A 1 86 ? 15.652 6.703 -22.321 1.00 51.25 86 ARG A O 1
ATOM 721 N N . GLU A 1 87 ? 14.380 5.204 -23.398 1.00 49.00 87 GLU A N 1
ATOM 722 C CA . GLU A 1 87 ? 13.883 6.127 -24.425 1.00 49.00 87 GLU A CA 1
ATOM 723 C C . GLU A 1 87 ? 12.754 7.013 -23.888 1.00 49.00 87 GLU A C 1
ATOM 725 O O . GLU A 1 87 ? 12.774 8.221 -24.116 1.00 49.00 87 GLU A O 1
ATOM 730 N N . GLN A 1 88 ? 11.855 6.467 -23.062 1.00 46.88 88 GLN A N 1
ATOM 731 C CA . GLN A 1 88 ? 10.818 7.247 -22.372 1.00 46.88 88 GLN A CA 1
ATOM 732 C C . GLN A 1 88 ? 11.410 8.284 -21.400 1.00 46.88 88 GLN A C 1
ATOM 734 O O . GLN A 1 88 ? 10.916 9.408 -21.338 1.00 46.88 88 GLN A O 1
ATOM 739 N N . ARG A 1 89 ? 12.563 7.991 -20.767 1.00 47.28 89 ARG A N 1
ATOM 740 C CA . ARG A 1 89 ? 13.337 8.975 -19.972 1.00 47.28 89 ARG A CA 1
ATOM 741 C C . ARG A 1 89 ? 13.721 10.242 -20.752 1.00 47.28 89 ARG A C 1
ATOM 743 O O . ARG A 1 89 ? 14.066 11.241 -20.128 1.00 47.28 89 ARG A O 1
ATOM 750 N N . ARG A 1 90 ? 13.732 10.217 -22.093 1.00 45.53 90 ARG A N 1
ATOM 751 C CA . ARG A 1 90 ? 14.120 11.364 -22.936 1.00 45.53 90 ARG A CA 1
ATOM 752 C C . ARG A 1 90 ? 12.941 12.207 -23.428 1.00 45.53 90 ARG A C 1
ATOM 754 O O . ARG A 1 90 ? 13.191 13.276 -23.981 1.00 45.53 90 ARG A O 1
ATOM 761 N N . THR A 1 91 ? 11.695 11.753 -23.275 1.00 41.31 91 THR A N 1
ATOM 762 C CA . THR A 1 91 ? 10.545 12.334 -23.998 1.00 41.31 91 THR A CA 1
ATOM 763 C C . THR A 1 91 ? 9.452 12.920 -23.097 1.00 41.31 91 THR A C 1
ATOM 765 O O . THR A 1 91 ? 8.522 13.536 -23.611 1.00 41.31 91 THR A O 1
ATOM 768 N N . GLU A 1 92 ? 9.546 12.820 -21.772 1.00 42.47 92 GLU A N 1
ATOM 769 C CA . GLU A 1 92 ? 8.420 13.218 -20.921 1.00 42.47 92 GLU A CA 1
ATOM 770 C C . GLU A 1 92 ? 8.408 14.704 -20.513 1.00 42.47 92 GLU A C 1
ATOM 772 O O . GLU A 1 92 ? 9.420 15.242 -20.055 1.00 42.47 92 GLU A O 1
ATOM 777 N N . PRO A 1 93 ? 7.258 15.392 -20.664 1.00 37.69 93 PRO A N 1
ATOM 778 C CA . PRO A 1 93 ? 7.094 16.756 -20.191 1.00 37.69 93 PRO A CA 1
ATOM 779 C C . PRO A 1 93 ? 6.969 16.781 -18.663 1.00 37.69 93 PRO A C 1
ATOM 781 O O . PRO A 1 93 ? 6.159 16.065 -18.077 1.00 37.69 93 PRO A O 1
ATOM 784 N N . ALA A 1 94 ? 7.735 17.666 -18.023 1.00 42.84 94 ALA A N 1
ATOM 785 C CA . ALA A 1 94 ? 7.558 18.006 -16.618 1.00 42.84 94 ALA A CA 1
ATOM 786 C C . ALA A 1 94 ? 6.154 18.596 -16.418 1.00 42.84 94 ALA A C 1
ATOM 788 O O . ALA A 1 94 ? 5.840 19.664 -16.953 1.00 42.84 94 ALA A O 1
ATOM 789 N N . TYR A 1 95 ? 5.292 17.899 -15.679 1.00 43.50 95 TYR A N 1
ATOM 790 C CA . TYR A 1 95 ? 4.015 18.469 -15.271 1.00 43.50 95 TYR A CA 1
ATOM 791 C C . TYR A 1 95 ? 4.272 19.608 -14.274 1.00 43.50 95 TYR A C 1
ATOM 793 O O . TYR A 1 95 ? 5.136 19.515 -13.403 1.00 43.50 95 TYR A O 1
ATOM 801 N N . GLY A 1 96 ? 3.568 20.723 -14.491 1.00 36.50 96 GLY A N 1
ATOM 802 C CA . GLY A 1 96 ? 3.769 21.995 -13.803 1.00 36.50 96 GLY A CA 1
ATOM 803 C C . GLY A 1 96 ? 3.428 21.995 -12.310 1.00 36.50 96 GLY A C 1
ATOM 804 O O . GLY A 1 96 ? 3.061 20.989 -11.713 1.00 36.50 96 GLY A O 1
ATOM 805 N N . GLU A 1 97 ? 3.591 23.180 -11.730 1.00 35.66 97 GLU A N 1
ATOM 806 C CA . GLU A 1 97 ? 3.638 23.479 -10.300 1.00 35.66 97 GLU A CA 1
ATOM 807 C C . GLU A 1 97 ? 2.487 22.888 -9.457 1.00 35.66 97 GLU A C 1
ATOM 809 O O . GLU A 1 97 ? 1.309 22.937 -9.811 1.00 35.66 97 GLU A O 1
ATOM 814 N N . ARG A 1 98 ? 2.898 22.319 -8.318 1.00 45.22 98 ARG A N 1
ATOM 815 C CA . ARG A 1 98 ? 2.161 21.467 -7.374 1.00 45.22 98 ARG A CA 1
ATOM 816 C C . ARG A 1 98 ? 1.075 22.227 -6.588 1.00 45.22 98 ARG A C 1
ATOM 818 O O . ARG A 1 98 ? 1.392 23.254 -5.991 1.00 45.22 98 ARG A O 1
ATOM 825 N N . PRO A 1 99 ? -0.119 21.656 -6.358 1.00 34.81 99 PRO A N 1
ATOM 826 C CA . PRO A 1 99 ? -0.743 21.743 -5.039 1.00 34.81 99 PRO A CA 1
ATOM 827 C C . PRO A 1 99 ? 0.125 20.925 -4.075 1.00 34.81 99 PRO A C 1
ATOM 829 O O . PRO A 1 99 ? 0.497 19.809 -4.420 1.00 34.81 99 PRO A O 1
ATOM 832 N N . ARG A 1 100 ? 0.490 21.440 -2.897 1.00 46.69 100 ARG A N 1
ATOM 833 C CA . ARG A 1 100 ? 1.140 20.628 -1.852 1.00 46.69 100 ARG A CA 1
ATOM 834 C C . ARG A 1 100 ? 0.053 19.813 -1.138 1.00 46.69 100 ARG A C 1
ATOM 836 O O . ARG A 1 100 ? -0.672 20.404 -0.344 1.00 46.69 100 ARG A O 1
ATOM 843 N N . PRO A 1 101 ? -0.078 18.491 -1.334 1.00 45.94 101 PRO A N 1
ATOM 844 C CA . PRO A 1 101 ? -0.840 17.667 -0.410 1.00 45.94 101 PRO A CA 1
ATOM 845 C C . PRO A 1 101 ? 0.118 17.389 0.754 1.00 45.94 101 PRO A C 1
ATOM 847 O O . PRO A 1 101 ? 0.894 16.440 0.715 1.00 45.94 101 PRO A O 1
ATOM 850 N N . GLY A 1 102 ? 0.204 18.325 1.699 1.00 47.34 102 GLY A N 1
ATOM 851 C CA . GLY A 1 102 ? 1.265 18.307 2.711 1.00 47.34 102 GLY A CA 1
ATOM 852 C C . GLY A 1 102 ? 0.963 19.082 3.987 1.00 47.34 102 GLY A C 1
ATOM 853 O O . GLY A 1 102 ? 1.880 19.315 4.756 1.00 47.34 102 GLY A O 1
ATOM 854 N N . GLU A 1 103 ? -0.287 19.487 4.208 1.00 57.81 103 GLU A N 1
ATOM 855 C CA . GLU A 1 103 ? -0.720 20.164 5.444 1.00 57.81 103 GLU A CA 1
ATOM 856 C C . GLU A 1 103 ? -1.898 19.444 6.118 1.00 57.81 103 GLU A C 1
ATOM 858 O O . GLU A 1 103 ? -2.451 19.933 7.097 1.00 57.81 103 GLU A O 1
ATOM 863 N N . ARG A 1 104 ? -2.302 18.277 5.600 1.00 70.12 104 ARG A N 1
ATOM 864 C CA . ARG A 1 104 ? -3.446 17.532 6.126 1.00 70.12 104 ARG A CA 1
ATOM 865 C C . ARG A 1 104 ? -3.018 16.557 7.203 1.00 70.12 104 ARG A C 1
ATOM 867 O O . ARG A 1 104 ? -2.013 15.861 7.055 1.00 70.12 104 ARG A O 1
ATOM 874 N N . THR A 1 105 ? -3.817 16.500 8.259 1.00 85.12 105 THR A N 1
ATOM 875 C CA . THR A 1 105 ? -3.697 15.475 9.284 1.00 85.12 105 THR A CA 1
ATOM 876 C C . THR A 1 105 ? -4.043 14.109 8.705 1.00 85.12 105 THR A C 1
ATOM 878 O O . THR A 1 105 ? -4.826 13.962 7.763 1.00 85.12 105 THR A O 1
ATOM 881 N N . SER A 1 106 ? -3.417 13.085 9.259 1.00 90.69 106 SER A N 1
ATOM 882 C CA . SER A 1 106 ? -3.688 11.692 8.921 1.00 90.69 106 SER A CA 1
ATOM 883 C C . SER A 1 106 ? -3.853 10.896 10.200 1.00 90.69 106 SER A C 1
ATOM 885 O O . SER A 1 106 ? -3.353 11.291 11.250 1.00 90.69 106 SER A O 1
ATOM 887 N N . VAL A 1 107 ? -4.555 9.772 10.130 1.00 95.25 107 VAL A N 1
ATOM 888 C CA . VAL A 1 107 ? -4.669 8.887 11.289 1.00 95.25 107 VAL A CA 1
ATOM 889 C C . VAL A 1 107 ? -3.513 7.907 11.256 1.00 95.25 107 VAL A C 1
ATOM 891 O O . VAL A 1 107 ? -3.306 7.243 10.245 1.00 95.25 107 VAL A O 1
ATOM 894 N N . LEU A 1 108 ? -2.774 7.812 12.355 1.00 95.06 108 LEU A N 1
ATOM 895 C CA . LEU A 1 108 ? -1.705 6.844 12.545 1.00 95.06 108 LEU A CA 1
ATOM 896 C C . LEU A 1 108 ? -2.208 5.711 13.440 1.00 95.06 108 LEU A C 1
ATOM 898 O O . LEU A 1 108 ? -2.698 5.954 14.540 1.00 95.06 108 LEU A O 1
ATOM 902 N N . LEU A 1 109 ? -2.072 4.480 12.957 1.00 96.25 109 LEU A N 1
ATOM 903 C CA . LEU A 1 109 ? -2.248 3.252 13.719 1.00 96.25 109 LEU A CA 1
ATOM 904 C C . LEU A 1 109 ? -0.902 2.532 13.777 1.00 96.25 109 LEU A C 1
ATOM 906 O O . LEU A 1 109 ? -0.416 2.063 12.752 1.00 96.25 109 LEU A O 1
ATOM 910 N N . GLU A 1 110 ? -0.324 2.418 14.964 1.00 94.19 110 GLU A N 1
ATOM 911 C CA . GLU A 1 110 ? 0.864 1.602 15.213 1.00 94.19 110 GLU A CA 1
ATOM 912 C C . GLU A 1 110 ? 0.436 0.228 15.728 1.00 94.19 110 GLU A C 1
ATOM 914 O O . GLU A 1 110 ? -0.389 0.149 16.641 1.00 94.19 110 GLU A O 1
ATOM 919 N N . LEU A 1 111 ? 1.000 -0.845 15.166 1.00 91.94 111 LEU A N 1
ATOM 920 C CA . LEU A 1 111 ? 0.827 -2.216 15.649 1.00 91.94 111 LEU A CA 1
ATOM 921 C C . LEU A 1 111 ? 2.190 -2.892 15.810 1.00 91.94 111 LEU A C 1
ATOM 923 O O . LEU A 1 111 ? 2.919 -3.106 14.836 1.00 91.94 111 LEU A O 1
ATOM 927 N N . GLU A 1 112 ? 2.498 -3.292 17.038 1.00 88.94 112 GLU A N 1
ATOM 928 C CA . GLU A 1 112 ? 3.748 -3.953 17.399 1.00 88.94 112 GLU A CA 1
ATOM 929 C C . GLU A 1 112 ? 3.460 -5.375 17.913 1.00 88.94 112 GLU A C 1
ATOM 931 O O . GLU A 1 112 ? 2.741 -5.536 18.904 1.00 88.94 112 GLU A O 1
ATOM 936 N N . PRO A 1 113 ? 3.962 -6.433 17.248 1.00 87.19 113 PRO A N 1
ATOM 937 C CA . PRO A 1 113 ? 3.728 -7.804 17.683 1.00 87.19 113 PRO A CA 1
ATOM 938 C C . PRO A 1 113 ? 4.513 -8.119 18.960 1.00 87.19 113 PRO A C 1
ATOM 940 O O . PRO A 1 113 ? 5.701 -7.812 19.078 1.00 87.19 113 PRO A O 1
ATOM 943 N N . ARG A 1 114 ? 3.892 -8.838 19.896 1.00 83.06 114 ARG A N 1
ATOM 944 C CA . ARG A 1 114 ? 4.576 -9.307 21.106 1.00 83.06 114 ARG A CA 1
ATOM 945 C C . ARG A 1 114 ? 5.326 -10.597 20.805 1.00 83.06 114 ARG A C 1
ATOM 947 O O . ARG A 1 114 ? 4.735 -11.662 20.675 1.00 83.06 114 ARG A O 1
ATOM 954 N N . GLY A 1 115 ? 6.654 -10.527 20.739 1.00 72.88 115 GLY A N 1
ATOM 955 C CA . GLY A 1 115 ? 7.491 -11.662 20.319 1.00 72.88 115 GLY A CA 1
ATOM 956 C C . GLY A 1 115 ? 7.340 -12.954 21.143 1.00 72.88 115 GLY A C 1
ATOM 957 O O . GLY A 1 115 ? 7.681 -14.028 20.654 1.00 72.88 115 GLY A O 1
ATOM 958 N N . TRP A 1 116 ? 6.824 -12.881 22.375 1.00 73.88 116 TRP A N 1
ATOM 959 C CA . TRP A 1 116 ? 6.570 -14.045 23.240 1.00 73.88 116 TRP A CA 1
ATOM 960 C C . TRP A 1 116 ? 5.111 -14.524 23.247 1.00 73.88 116 TRP A C 1
ATOM 962 O O . TRP A 1 116 ? 4.826 -15.581 23.810 1.00 73.88 116 TRP A O 1
ATOM 972 N N . GLU A 1 117 ? 4.184 -13.770 22.654 1.00 80.69 117 GLU A N 1
ATOM 973 C CA . GLU A 1 117 ? 2.752 -14.058 22.672 1.00 80.69 117 GLU A CA 1
ATOM 974 C C . GLU A 1 117 ? 2.204 -14.000 21.245 1.00 80.69 117 GLU A C 1
ATOM 976 O O . GLU A 1 117 ? 2.070 -12.940 20.639 1.00 80.69 117 GLU A O 1
ATOM 981 N N . ARG A 1 118 ? 1.927 -15.177 20.680 1.00 83.06 118 ARG A N 1
ATOM 982 C CA . ARG A 1 118 ? 1.512 -15.304 19.282 1.00 83.06 118 ARG A CA 1
ATOM 983 C C . ARG A 1 118 ? 0.208 -14.544 19.022 1.00 83.06 118 ARG A C 1
ATOM 985 O O . ARG A 1 118 ? -0.733 -14.665 19.802 1.00 83.06 118 ARG A O 1
ATOM 992 N N . ASP A 1 119 ? 0.155 -13.846 17.888 1.00 85.31 119 ASP A N 1
ATOM 993 C CA . ASP A 1 119 ? -1.014 -13.102 17.402 1.00 85.31 119 ASP A CA 1
ATOM 994 C C . ASP A 1 119 ? -1.521 -12.054 18.413 1.00 85.31 119 ASP A C 1
ATOM 996 O O . ASP A 1 119 ? -2.703 -11.722 18.428 1.00 85.31 119 ASP 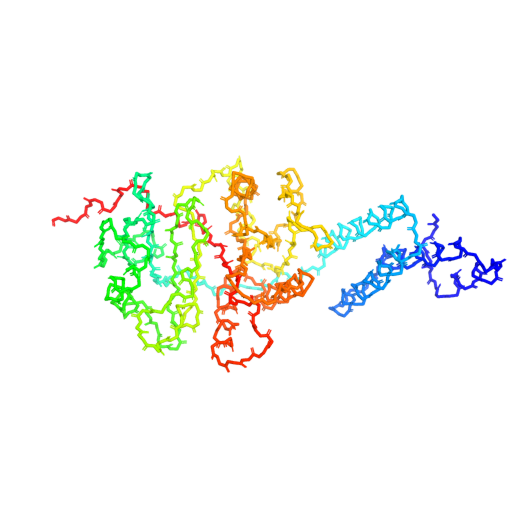A O 1
ATOM 1000 N N . SER A 1 120 ? -0.629 -11.542 19.265 1.00 89.81 120 SER A N 1
ATOM 1001 C CA . SER A 1 120 ? -0.897 -10.510 20.268 1.00 89.81 120 SER A CA 1
ATOM 1002 C C . SER A 1 120 ? -0.111 -9.248 19.930 1.00 89.81 120 SER A C 1
ATOM 1004 O O . SER A 1 120 ? 1.073 -9.323 19.586 1.00 89.81 120 SER A O 1
ATOM 1006 N N . TYR A 1 121 ? -0.776 -8.098 20.011 1.00 89.81 121 TYR A N 1
ATOM 1007 C CA . TYR A 1 121 ? -0.246 -6.815 19.566 1.00 89.81 121 TYR A CA 1
ATOM 1008 C C . TYR A 1 121 ? -0.421 -5.740 20.634 1.00 89.81 121 TYR A C 1
ATOM 1010 O O . TYR A 1 121 ? -1.484 -5.610 21.253 1.00 89.81 121 TYR A O 1
ATOM 1018 N N . ASP A 1 122 ? 0.625 -4.940 20.797 1.00 91.75 122 ASP A N 1
ATOM 1019 C CA . ASP A 1 122 ? 0.524 -3.621 21.404 1.00 91.75 122 ASP A CA 1
ATOM 1020 C C . ASP A 1 122 ? 0.137 -2.635 20.292 1.00 91.75 122 ASP A C 1
ATOM 1022 O O . ASP A 1 122 ? 0.606 -2.749 19.155 1.00 91.75 122 ASP A O 1
ATOM 1026 N N . TRP A 1 123 ? -0.772 -1.707 20.585 1.00 93.62 123 TRP A N 1
ATOM 1027 C CA . TRP A 1 123 ? -1.331 -0.812 19.577 1.00 93.62 123 TRP A CA 1
ATOM 1028 C C . TRP A 1 123 ? -1.465 0.614 20.086 1.00 93.62 123 TRP A C 1
ATOM 1030 O O . TRP A 1 123 ? -1.693 0.849 21.274 1.00 93.62 123 TRP A O 1
ATOM 1040 N N . ARG A 1 124 ? -1.341 1.575 19.168 1.00 92.75 124 ARG A N 1
ATOM 1041 C CA . ARG A 1 124 ? -1.557 3.004 19.431 1.00 92.75 124 ARG A CA 1
ATOM 1042 C C . ARG A 1 124 ? -2.285 3.645 18.262 1.00 92.75 124 ARG A C 1
ATOM 1044 O O . ARG A 1 124 ? -2.006 3.329 17.109 1.00 92.75 124 ARG A O 1
ATOM 1051 N N . VAL A 1 125 ? -3.203 4.552 18.565 1.00 95.38 125 VAL A N 1
ATOM 1052 C CA . VAL A 1 125 ? -3.929 5.371 17.594 1.00 95.38 125 VAL A CA 1
ATOM 1053 C C . VAL A 1 125 ? -3.663 6.835 17.899 1.00 95.38 125 VAL A C 1
ATOM 1055 O O . VAL A 1 125 ? -3.806 7.271 19.044 1.00 95.38 125 VAL A O 1
ATOM 1058 N N . GLY A 1 126 ? -3.320 7.600 16.869 1.00 93.38 126 GLY A N 1
ATOM 1059 C CA . GLY A 1 126 ? -3.089 9.033 16.982 1.00 93.38 126 GLY A CA 1
ATOM 1060 C C . GLY A 1 126 ? -3.435 9.805 15.715 1.00 93.38 126 GLY A C 1
ATOM 1061 O O . GLY A 1 126 ? -3.675 9.226 14.653 1.00 93.38 126 GLY A O 1
ATOM 1062 N N . VAL A 1 127 ? -3.449 11.128 15.837 1.00 92.31 127 VAL A N 1
ATOM 1063 C CA . VAL A 1 127 ? -3.565 12.066 14.718 1.00 92.31 127 VAL A CA 1
ATOM 1064 C C . VAL A 1 127 ? -2.170 12.576 14.383 1.00 92.31 127 VAL A C 1
ATOM 1066 O O . VAL A 1 127 ? -1.576 13.312 15.162 1.00 92.31 127 VAL A O 1
ATOM 1069 N N . ALA A 1 128 ? -1.640 12.158 13.237 1.00 87.44 128 ALA A N 1
ATOM 1070 C CA . ALA A 1 128 ? -0.339 12.571 12.737 1.00 87.44 128 ALA A CA 1
ATOM 1071 C C . ALA A 1 128 ? -0.454 13.855 11.913 1.00 87.44 128 ALA A C 1
ATOM 1073 O O . ALA A 1 128 ? -1.191 13.922 10.921 1.00 87.44 128 ALA A O 1
ATOM 1074 N N . HIS A 1 129 ? 0.324 14.853 12.314 1.00 81.50 129 HIS A N 1
ATOM 1075 C CA . HIS A 1 129 ? 0.436 16.154 11.675 1.00 81.50 129 HIS A CA 1
ATOM 1076 C C . HIS A 1 129 ? 1.610 16.184 10.696 1.00 81.50 129 HIS A C 1
ATOM 1078 O O . HIS A 1 129 ? 2.589 15.448 10.821 1.00 81.50 129 HIS A O 1
ATOM 1084 N N . PHE A 1 130 ? 1.547 17.092 9.725 1.00 70.00 130 PHE A N 1
ATOM 1085 C CA . PHE A 1 130 ? 2.610 17.263 8.730 1.00 70.00 130 PHE A CA 1
ATOM 1086 C C . PHE A 1 130 ? 3.944 17.741 9.331 1.00 70.00 130 PHE A C 1
ATOM 1088 O O . PHE A 1 130 ? 4.986 17.626 8.703 1.00 70.00 130 PHE A O 1
ATOM 1095 N N . ASN A 1 131 ? 3.935 18.304 10.539 1.00 69.81 131 ASN A N 1
ATOM 1096 C CA . ASN A 1 131 ? 5.146 18.722 11.246 1.00 69.81 131 ASN A CA 1
ATOM 1097 C C . ASN A 1 131 ? 5.844 17.554 11.979 1.00 69.81 131 ASN A C 1
ATOM 1099 O O . ASN A 1 131 ? 6.886 17.772 12.594 1.00 69.81 131 ASN A O 1
ATOM 1103 N N . GLY A 1 132 ? 5.284 16.339 11.914 1.00 70.44 132 GLY A N 1
ATOM 1104 C CA . GLY A 1 132 ? 5.786 15.149 12.602 1.00 70.44 132 GLY A CA 1
ATOM 1105 C C . GLY A 1 132 ? 5.259 14.967 14.028 1.00 70.44 132 GLY A C 1
ATOM 1106 O O . GLY A 1 132 ? 5.609 13.980 14.670 1.00 70.44 132 GLY A O 1
ATOM 1107 N N . GLU A 1 133 ? 4.422 15.877 14.534 1.00 80.62 133 GLU A N 1
ATOM 1108 C CA . GLU A 1 133 ? 3.741 15.697 15.818 1.00 80.62 133 GLU A CA 1
ATOM 1109 C C . GLU A 1 133 ? 2.596 14.685 15.685 1.00 80.62 133 GLU A C 1
ATOM 1111 O O . GLU A 1 133 ? 1.950 14.581 14.639 1.00 80.62 133 GLU A O 1
ATOM 1116 N N . VAL A 1 134 ? 2.343 13.931 16.757 1.00 84.44 134 VAL A N 1
ATOM 1117 C CA . VAL A 1 134 ? 1.244 12.964 16.826 1.00 84.44 134 VAL A CA 1
ATOM 1118 C C . VAL A 1 134 ? 0.455 13.189 18.109 1.00 84.44 134 VAL A C 1
ATOM 1120 O O . VAL A 1 134 ? 0.987 13.000 19.203 1.00 84.44 134 VAL A O 1
ATOM 1123 N N . ASP A 1 135 ? -0.821 13.541 17.973 1.00 88.50 135 ASP A N 1
ATOM 1124 C CA . ASP A 1 135 ? -1.738 13.631 19.108 1.00 88.50 135 ASP A CA 1
ATOM 1125 C C . ASP A 1 135 ? -2.290 12.241 19.427 1.00 88.50 135 ASP A C 1
ATOM 1127 O O . ASP A 1 135 ? -2.969 11.623 18.604 1.00 88.50 135 ASP A O 1
ATOM 1131 N N . ALA A 1 136 ? -1.996 11.728 20.621 1.00 90.19 136 ALA A N 1
ATOM 1132 C CA . ALA A 1 136 ? -2.461 10.414 21.049 1.00 90.19 136 ALA A CA 1
ATOM 1133 C C . ALA A 1 136 ? -3.982 10.407 21.288 1.00 90.19 136 ALA A C 1
ATOM 1135 O O . ALA A 1 136 ? -4.519 11.263 21.991 1.00 90.19 136 ALA A O 1
ATOM 1136 N N . ILE A 1 137 ? -4.668 9.404 20.735 1.00 93.62 137 ILE A N 1
ATOM 1137 C CA . ILE A 1 137 ? -6.115 9.193 20.903 1.00 93.62 137 ILE A CA 1
ATOM 1138 C C . ILE A 1 137 ? -6.396 8.000 21.815 1.00 93.62 137 ILE A C 1
ATOM 1140 O O . ILE A 1 137 ? -7.306 8.048 22.643 1.00 93.62 137 ILE A O 1
ATOM 1144 N N . GLY A 1 138 ? -5.625 6.924 21.678 1.00 90.69 138 GLY A N 1
ATOM 1145 C CA . GLY A 1 138 ? -5.751 5.756 22.539 1.00 90.69 138 GLY A CA 1
ATOM 1146 C C . GLY A 1 138 ? -4.669 4.722 22.283 1.00 90.69 138 GLY A C 1
ATOM 1147 O O . GLY A 1 138 ? -4.083 4.672 21.204 1.00 90.69 138 GLY A O 1
ATOM 1148 N N . ASP A 1 139 ? -4.438 3.880 23.278 1.00 93.88 139 ASP A N 1
ATOM 1149 C CA . ASP A 1 139 ? -3.481 2.785 23.225 1.00 93.88 139 ASP A CA 1
ATOM 1150 C C . ASP A 1 139 ? -4.026 1.537 23.925 1.00 93.88 139 ASP A C 1
ATOM 1152 O O . ASP A 1 139 ? -5.019 1.577 24.661 1.00 93.88 139 ASP A O 1
ATOM 1156 N N . GLY A 1 140 ? -3.377 0.409 23.658 1.00 90.38 140 GLY A N 1
ATOM 1157 C CA . GLY A 1 140 ? -3.633 -0.848 24.335 1.00 90.38 140 GLY A CA 1
ATOM 1158 C C . GLY A 1 140 ? -2.449 -1.793 24.212 1.00 90.38 140 GLY A C 1
ATOM 1159 O O . GLY A 1 140 ? -1.566 -1.628 23.371 1.00 90.38 140 GLY A O 1
ATOM 1160 N N . THR A 1 141 ? -2.421 -2.798 25.084 1.00 91.62 141 THR A N 1
ATOM 1161 C CA . THR A 1 141 ? -1.345 -3.794 25.123 1.00 91.62 141 THR A CA 1
ATOM 1162 C C . THR A 1 141 ? -1.911 -5.202 25.118 1.00 91.62 141 THR A C 1
ATOM 1164 O O . THR A 1 141 ? -2.998 -5.441 25.648 1.00 91.62 141 THR A O 1
ATOM 1167 N N . GLY A 1 142 ? -1.181 -6.133 24.508 1.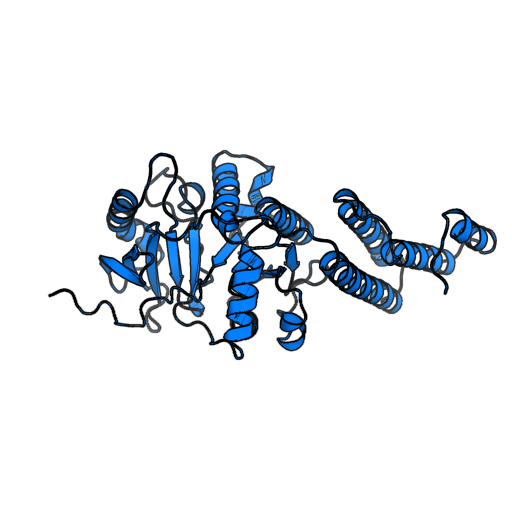00 90.38 142 GLY A N 1
ATOM 1168 C CA . GLY A 1 142 ? -1.520 -7.556 24.508 1.00 90.38 142 GLY A CA 1
ATOM 1169 C C . GLY A 1 142 ? -2.887 -7.895 23.912 1.00 90.38 142 GLY A C 1
ATOM 1170 O O . GLY A 1 142 ? -3.533 -8.833 24.373 1.00 90.38 142 GLY A O 1
ATOM 1171 N N . THR A 1 143 ? -3.368 -7.114 22.942 1.00 95.00 143 THR A N 1
ATOM 1172 C CA . THR A 1 143 ? -4.666 -7.367 22.303 1.00 95.00 143 THR A CA 1
ATOM 1173 C C . THR A 1 143 ? -4.498 -8.415 21.212 1.00 95.00 143 THR A C 1
ATOM 1175 O O . THR A 1 143 ? -3.607 -8.297 20.367 1.00 95.00 143 THR A O 1
ATOM 1178 N N . ARG A 1 144 ? -5.350 -9.444 21.206 1.00 94.50 144 ARG A N 1
ATOM 1179 C CA . ARG A 1 144 ? -5.291 -10.484 20.176 1.00 94.50 144 ARG A CA 1
ATOM 1180 C C . ARG A 1 144 ? -5.690 -9.932 18.808 1.00 94.50 144 ARG A C 1
ATOM 1182 O O . ARG A 1 144 ? -6.575 -9.085 18.711 1.00 94.50 144 ARG A O 1
ATOM 1189 N N . LEU A 1 145 ? -5.093 -10.465 17.743 1.00 91.50 145 LEU A N 1
ATOM 1190 C CA . LEU A 1 145 ? -5.338 -10.053 16.358 1.00 91.50 145 LEU A CA 1
ATOM 1191 C C . LEU A 1 145 ? -6.826 -10.079 15.976 1.00 91.50 145 LEU A C 1
ATOM 1193 O O . LEU A 1 145 ? -7.307 -9.164 15.315 1.00 91.50 145 LEU A O 1
ATOM 1197 N N . ASP A 1 146 ? -7.558 -11.105 16.414 1.00 92.88 146 ASP A N 1
ATOM 1198 C CA . ASP A 1 146 ? -8.991 -11.268 16.155 1.00 92.88 146 ASP A CA 1
ATOM 1199 C C . ASP A 1 146 ? -9.877 -10.293 16.949 1.00 92.88 146 ASP A C 1
ATOM 1201 O O . ASP A 1 146 ? -11.017 -10.032 16.563 1.00 92.88 146 ASP A O 1
ATOM 1205 N N . GLU A 1 147 ? -9.344 -9.710 18.021 1.00 95.19 147 GLU A N 1
ATOM 1206 C CA . GLU A 1 147 ? -10.027 -8.743 18.882 1.00 95.19 147 GLU A CA 1
ATOM 1207 C C . GLU A 1 147 ? -9.675 -7.288 18.520 1.00 95.19 147 GLU A C 1
ATOM 1209 O O . GLU A 1 147 ? -10.442 -6.373 18.838 1.00 95.19 147 GLU A O 1
ATOM 1214 N N . LEU A 1 148 ? -8.562 -7.056 17.805 1.00 95.50 148 LEU A N 1
ATOM 1215 C CA . LEU A 1 148 ? -8.089 -5.718 17.422 1.00 95.50 148 LEU A CA 1
ATOM 1216 C C . LEU A 1 148 ? -9.173 -4.850 16.761 1.00 95.50 148 LEU A C 1
ATOM 1218 O O . LEU A 1 148 ? -9.344 -3.721 17.220 1.00 95.50 148 LEU A O 1
ATOM 1222 N N . PRO A 1 149 ? -9.964 -5.310 15.765 1.00 95.94 149 PRO A N 1
ATOM 1223 C CA . PRO A 1 149 ? -10.987 -4.459 15.152 1.00 95.94 149 PRO A CA 1
ATOM 1224 C C . PRO A 1 149 ? -12.014 -3.916 16.153 1.00 95.94 149 PRO A C 1
ATOM 1226 O O . PRO A 1 149 ? -12.459 -2.778 16.018 1.00 95.94 149 PRO A O 1
ATOM 1229 N N . VAL A 1 150 ? -12.365 -4.705 17.175 1.00 95.12 150 VAL A N 1
ATOM 1230 C CA . VAL A 1 150 ? -13.324 -4.307 18.217 1.00 95.12 150 VAL A CA 1
ATOM 1231 C C . VAL A 1 150 ? -12.703 -3.271 19.152 1.00 95.12 150 VAL A C 1
ATOM 1233 O O . VAL A 1 150 ? -13.336 -2.257 19.445 1.00 95.12 150 VAL A O 1
ATOM 1236 N N . HIS A 1 151 ? -11.460 -3.489 19.587 1.00 96.56 151 HIS A N 1
ATOM 1237 C CA . HIS A 1 151 ? -10.753 -2.562 20.476 1.00 96.56 151 HIS A CA 1
ATOM 1238 C C . HIS A 1 151 ? -10.388 -1.239 19.789 1.00 96.56 151 HIS A C 1
ATOM 1240 O O . HIS A 1 151 ? -10.464 -0.179 20.409 1.00 96.56 151 HIS A O 1
ATOM 1246 N N . LEU A 1 152 ? -10.057 -1.285 18.498 1.00 97.44 152 LEU A N 1
ATOM 1247 C CA . LEU A 1 152 ? -9.676 -0.119 17.705 1.00 97.44 152 LEU A CA 1
ATOM 1248 C C . LEU A 1 152 ? -10.875 0.704 17.219 1.00 97.44 152 LEU A C 1
ATOM 1250 O O . LEU A 1 152 ? -10.692 1.863 16.850 1.00 97.44 152 LEU A O 1
ATOM 1254 N N . ALA A 1 153 ? -12.096 0.153 17.226 1.00 96.88 153 ALA A N 1
ATOM 1255 C CA . ALA A 1 153 ? -13.276 0.811 16.663 1.00 96.88 153 ALA A CA 1
ATOM 1256 C C . ALA A 1 153 ? -13.529 2.212 17.247 1.00 96.88 153 ALA A C 1
ATOM 1258 O O . ALA A 1 153 ? -13.751 3.160 16.494 1.00 96.88 153 ALA A O 1
ATOM 1259 N N . GLY A 1 154 ? -13.469 2.352 18.576 1.00 97.19 154 GLY A N 1
ATOM 1260 C CA . GLY A 1 154 ? -13.667 3.631 19.267 1.00 97.19 154 GLY A CA 1
ATOM 1261 C C . GLY A 1 154 ? -12.554 4.649 18.981 1.00 97.19 154 GLY A C 1
ATOM 1262 O O . GLY A 1 154 ? -12.856 5.723 18.458 1.00 97.19 154 GLY A O 1
ATOM 1263 N N . PRO A 1 155 ? -11.279 4.323 19.275 1.00 97.88 155 PRO A N 1
ATOM 1264 C CA . PRO A 1 155 ? -10.149 5.214 19.010 1.00 97.88 155 PRO A CA 1
ATOM 1265 C C . PRO A 1 155 ? -10.029 5.637 17.542 1.00 97.88 155 PRO A C 1
ATOM 1267 O O . PRO A 1 155 ? -9.824 6.815 17.261 1.00 97.88 155 PRO A O 1
ATOM 1270 N N . LEU A 1 156 ? -10.214 4.714 16.590 1.00 97.75 156 LEU A N 1
ATOM 1271 C CA . LEU A 1 156 ? -10.168 5.050 15.166 1.00 97.75 156 LEU A CA 1
ATOM 1272 C C . LEU A 1 156 ? -11.332 5.953 14.757 1.00 97.75 156 LEU A C 1
ATOM 1274 O O . LEU A 1 156 ? -11.111 6.914 14.029 1.00 97.75 156 LEU A O 1
ATOM 1278 N N . ALA A 1 157 ? -12.555 5.701 15.237 1.00 96.44 157 ALA A N 1
ATOM 1279 C CA . ALA A 1 157 ? -13.692 6.576 14.945 1.00 96.44 157 ALA A CA 1
ATOM 1280 C C . ALA A 1 157 ? -13.453 8.013 15.435 1.00 96.44 157 ALA A C 1
ATOM 1282 O O . ALA A 1 157 ? -13.792 8.964 14.732 1.00 96.44 157 ALA A O 1
ATOM 1283 N N . GLU A 1 158 ? -12.841 8.172 16.609 1.00 97.19 158 GLU A N 1
ATOM 1284 C CA . GLU A 1 158 ? -12.477 9.482 17.144 1.00 97.19 158 GLU A CA 1
ATOM 1285 C C . GLU A 1 158 ? -11.366 10.154 16.326 1.00 97.19 158 GLU A C 1
ATOM 1287 O O . GLU A 1 158 ? -11.517 11.311 15.934 1.00 97.19 158 GLU A O 1
ATOM 1292 N N . ALA A 1 159 ? -10.297 9.431 15.989 1.00 96.06 159 ALA A N 1
ATOM 1293 C CA . ALA A 1 159 ? -9.216 9.962 15.159 1.00 96.06 159 ALA A CA 1
ATOM 1294 C C . ALA A 1 159 ? -9.720 10.387 13.766 1.00 96.06 159 ALA A C 1
ATOM 1296 O O . ALA A 1 159 ? -9.388 11.467 13.276 1.00 96.06 159 ALA A O 1
ATOM 1297 N N . PHE A 1 160 ? -10.587 9.578 13.148 1.00 95.06 160 PHE A N 1
ATOM 1298 C CA . PHE A 1 160 ? -11.219 9.902 11.870 1.00 95.06 160 PHE A CA 1
ATOM 1299 C C . PHE A 1 160 ? -12.110 11.138 11.971 1.00 95.06 160 PHE A C 1
ATOM 1301 O O . PHE A 1 160 ? -12.025 12.012 11.118 1.00 95.06 160 PHE A O 1
ATOM 1308 N N . ARG A 1 161 ? -12.897 11.280 13.043 1.00 94.38 161 ARG A N 1
ATOM 1309 C CA . ARG A 1 161 ? -13.721 12.476 13.277 1.00 94.38 161 ARG A CA 1
ATOM 1310 C C . ARG A 1 161 ? -12.891 13.763 13.350 1.00 94.38 161 ARG A C 1
ATOM 1312 O O . ARG A 1 161 ? -13.406 14.821 13.001 1.00 94.38 161 ARG A O 1
ATOM 1319 N N . GLN A 1 162 ? -11.649 13.688 13.831 1.00 93.44 162 GLN A N 1
ATOM 1320 C CA . GLN A 1 162 ? -10.746 14.839 13.913 1.00 93.44 162 GLN A CA 1
ATOM 1321 C C . GLN A 1 162 ? -10.044 15.166 12.585 1.00 93.44 162 GLN A C 1
ATOM 1323 O O . GLN A 1 162 ? -9.683 16.322 12.376 1.00 93.44 162 GLN A O 1
ATOM 1328 N N . CYS A 1 163 ? -9.846 14.178 11.704 1.00 90.81 163 CYS A N 1
ATOM 1329 C CA . CYS A 1 163 ? -9.072 14.345 10.466 1.00 90.81 163 CYS A CA 1
ATOM 1330 C C . CYS A 1 163 ? -9.919 14.436 9.190 1.00 90.81 163 CYS A C 1
ATOM 1332 O O . CYS A 1 163 ? -9.454 15.000 8.205 1.00 90.81 163 CYS A O 1
ATOM 1334 N N . ASP A 1 164 ? -11.109 13.830 9.163 1.00 90.50 164 ASP A N 1
ATOM 1335 C CA . ASP A 1 164 ? -11.930 13.748 7.953 1.00 90.50 164 ASP A CA 1
ATOM 1336 C C . ASP A 1 164 ? -12.412 15.154 7.535 1.00 90.50 164 ASP A C 1
ATOM 1338 O O . ASP A 1 164 ? -13.038 15.882 8.312 1.00 90.50 164 ASP A O 1
ATOM 1342 N N . GLU A 1 165 ? -12.147 15.525 6.280 1.00 86.56 165 GLU A N 1
ATOM 1343 C CA . GLU A 1 165 ? -12.713 16.711 5.634 1.00 86.56 165 GLU A CA 1
ATOM 1344 C C . GLU A 1 165 ? -14.009 16.329 4.884 1.00 86.56 165 GLU A C 1
ATOM 1346 O O . GLU A 1 165 ? -14.224 15.156 4.554 1.00 86.56 165 GLU A O 1
ATOM 1351 N N . PRO A 1 166 ? -14.909 17.288 4.588 1.00 80.62 166 PRO A N 1
ATOM 1352 C CA . PRO A 1 166 ? -16.080 17.017 3.757 1.00 80.62 166 PRO A CA 1
ATOM 1353 C C . PRO A 1 166 ? -15.677 16.389 2.415 1.00 80.62 166 PRO A C 1
ATOM 1355 O O . PRO A 1 166 ? -14.857 16.947 1.696 1.00 80.62 166 PRO A O 1
ATOM 1358 N N . ASP A 1 167 ? -16.264 15.233 2.092 1.00 78.31 167 ASP A N 1
ATOM 1359 C CA . ASP A 1 167 ? -16.018 14.438 0.875 1.00 78.31 167 ASP A CA 1
ATOM 1360 C C . ASP A 1 167 ? -14.594 13.869 0.703 1.00 78.31 167 ASP A C 1
ATOM 1362 O O . ASP A 1 167 ? -14.330 13.152 -0.266 1.00 78.31 167 ASP A O 1
ATOM 1366 N N . GLU A 1 168 ? -13.698 14.097 1.665 1.00 85.12 168 GLU A N 1
ATOM 1367 C CA . GLU A 1 168 ? -12.296 13.686 1.601 1.00 85.12 168 GLU A CA 1
ATOM 1368 C C . GLU A 1 168 ? -11.888 12.953 2.892 1.00 85.12 168 GLU A C 1
ATOM 1370 O O . GLU A 1 168 ? -11.429 13.575 3.854 1.00 85.12 168 GLU A O 1
ATOM 1375 N N . PRO A 1 169 ? -12.064 11.616 2.947 1.00 92.44 169 PRO A N 1
ATOM 1376 C CA . PRO A 1 169 ? -11.701 10.842 4.126 1.00 92.44 169 PRO A CA 1
ATOM 1377 C C . PRO A 1 169 ? -10.186 10.864 4.349 1.00 92.44 169 PRO A C 1
ATOM 1379 O O . PRO A 1 169 ? -9.398 10.673 3.415 1.00 92.44 169 PRO A O 1
ATOM 1382 N N . ALA A 1 170 ? -9.781 11.033 5.605 1.00 93.19 170 ALA A N 1
ATOM 1383 C CA . ALA A 1 170 ? -8.384 11.066 5.993 1.00 93.19 170 ALA A CA 1
ATOM 1384 C C . ALA A 1 170 ? -7.689 9.732 5.702 1.00 93.19 170 ALA A C 1
ATOM 1386 O O . ALA A 1 170 ? -8.255 8.646 5.893 1.00 93.19 170 ALA A O 1
ATOM 1387 N N . VAL A 1 171 ? -6.427 9.826 5.281 1.00 94.88 171 VAL A N 1
ATOM 1388 C CA . VAL A 1 171 ? -5.562 8.664 5.071 1.00 94.88 171 VAL A CA 1
ATOM 1389 C C . VAL A 1 171 ? -5.293 7.991 6.417 1.00 94.88 171 VAL A C 1
ATOM 1391 O O . VAL A 1 171 ? -4.881 8.648 7.373 1.00 94.88 171 VAL A O 1
ATOM 1394 N N . LEU A 1 172 ? -5.486 6.674 6.472 1.00 97.50 172 LEU A N 1
ATOM 1395 C CA . LEU A 1 172 ? -5.014 5.831 7.564 1.00 97.50 172 LEU A CA 1
ATOM 1396 C C . LEU A 1 172 ? -3.599 5.332 7.239 1.00 97.50 172 LEU A C 1
ATOM 1398 O O . LEU A 1 172 ? -3.412 4.548 6.306 1.00 97.50 172 LEU A O 1
ATOM 1402 N N . GLN A 1 173 ? -2.614 5.779 8.010 1.00 96.12 173 GLN A N 1
ATOM 1403 C CA . GLN A 1 173 ? -1.257 5.245 8.015 1.00 96.12 173 GLN A CA 1
ATOM 1404 C C . GLN A 1 173 ? -1.181 4.098 9.023 1.00 96.12 173 GLN A C 1
ATOM 1406 O O . GLN A 1 173 ? -1.376 4.302 10.217 1.00 96.12 173 GLN A O 1
ATOM 1411 N N . VAL A 1 174 ? -0.897 2.891 8.548 1.00 96.50 174 VAL A N 1
ATOM 1412 C CA . VAL A 1 174 ? -0.727 1.703 9.386 1.00 96.50 174 VAL A CA 1
ATOM 1413 C C . VAL A 1 174 ? 0.763 1.412 9.500 1.00 96.50 174 VAL A C 1
ATOM 1415 O O . VAL A 1 174 ? 1.375 0.918 8.556 1.00 96.50 174 VAL A O 1
ATOM 1418 N N . ALA A 1 175 ? 1.353 1.741 10.640 1.00 94.00 175 ALA A N 1
ATOM 1419 C CA . ALA A 1 175 ? 2.743 1.457 10.947 1.00 94.00 175 ALA A CA 1
ATOM 1420 C C . ALA A 1 175 ? 2.867 0.062 11.575 1.00 94.00 175 ALA A C 1
ATOM 1422 O O . ALA A 1 175 ? 2.316 -0.207 12.642 1.00 94.00 175 ALA A O 1
ATOM 1423 N N . LEU A 1 176 ? 3.577 -0.829 10.888 1.00 90.69 176 LEU A N 1
ATOM 1424 C CA . LEU A 1 176 ? 3.749 -2.232 11.256 1.00 90.69 176 LEU A CA 1
ATOM 1425 C C . LEU A 1 176 ? 5.233 -2.538 11.430 1.00 90.69 176 LEU A C 1
ATOM 1427 O O . LEU A 1 176 ? 6.056 -2.039 10.665 1.00 90.69 176 LEU A O 1
ATOM 1431 N N . ALA A 1 177 ? 5.580 -3.411 12.372 1.00 84.12 177 ALA A N 1
ATOM 1432 C CA . ALA A 1 177 ? 6.898 -4.042 12.352 1.00 84.12 177 ALA A CA 1
ATOM 1433 C C . ALA A 1 177 ? 7.068 -4.863 11.060 1.00 84.12 177 ALA A C 1
ATOM 1435 O O . ALA A 1 177 ? 6.081 -5.390 10.532 1.00 84.12 177 ALA A O 1
ATOM 1436 N N . GLN A 1 178 ? 8.298 -5.049 10.579 1.00 79.69 178 GLN A N 1
ATOM 1437 C CA . GLN A 1 178 ? 8.575 -5.749 9.322 1.00 79.69 178 GLN A CA 1
ATOM 1438 C C . GLN A 1 178 ? 7.949 -7.153 9.297 1.00 79.69 178 GLN A C 1
ATOM 1440 O O . GLN A 1 178 ? 7.348 -7.563 8.304 1.00 79.69 178 GLN A O 1
ATOM 1445 N N . ALA A 1 179 ? 8.006 -7.866 10.426 1.00 77.06 179 ALA A N 1
ATOM 1446 C CA . ALA A 1 179 ? 7.401 -9.188 10.595 1.00 77.06 179 ALA A CA 1
ATOM 1447 C C . ALA A 1 179 ? 5.860 -9.184 10.506 1.00 77.06 179 ALA A C 1
ATOM 1449 O O . ALA A 1 179 ? 5.251 -10.207 10.199 1.00 77.06 179 ALA A O 1
ATOM 1450 N N . ALA A 1 180 ? 5.226 -8.040 10.769 1.00 82.38 180 ALA A N 1
ATOM 1451 C CA . ALA A 1 180 ? 3.781 -7.848 10.734 1.00 82.38 180 ALA A CA 1
ATOM 1452 C C . ALA A 1 180 ? 3.296 -7.181 9.440 1.00 82.38 180 ALA A C 1
ATOM 1454 O O . ALA A 1 180 ? 2.088 -7.065 9.246 1.00 82.38 180 ALA A O 1
ATOM 1455 N N . LEU A 1 181 ? 4.191 -6.810 8.513 1.00 83.88 181 LEU A N 1
ATOM 1456 C CA . LEU A 1 181 ? 3.815 -6.204 7.232 1.00 83.88 181 LEU A CA 1
ATOM 1457 C C . LEU A 1 181 ? 2.858 -7.076 6.418 1.00 83.88 181 LEU A C 1
ATOM 1459 O O . LEU A 1 181 ? 2.236 -6.550 5.505 1.00 83.88 181 LEU A O 1
ATOM 1463 N N . GLY A 1 182 ? 2.721 -8.371 6.730 1.00 82.06 182 GLY A N 1
ATOM 1464 C CA . GLY A 1 182 ? 1.735 -9.312 6.190 1.00 82.06 182 GLY A CA 1
ATOM 1465 C C . GLY A 1 182 ? 0.261 -8.993 6.493 1.00 82.06 182 GLY A C 1
ATOM 1466 O O . GLY A 1 182 ? -0.597 -9.453 5.743 1.00 82.06 182 GLY A O 1
ATOM 1467 N N . LEU A 1 183 ? -0.031 -8.215 7.543 1.00 87.50 183 LEU A N 1
ATOM 1468 C CA . LEU A 1 183 ? -1.397 -7.931 7.999 1.00 87.50 183 LEU A CA 1
ATOM 1469 C C . LEU A 1 183 ? -2.208 -7.125 6.974 1.00 87.50 183 LEU A C 1
ATOM 1471 O O . LEU A 1 183 ? -1.733 -6.137 6.415 1.00 87.50 183 LEU A O 1
ATOM 1475 N N . ASP A 1 184 ? -3.458 -7.524 6.762 1.00 89.94 184 ASP A N 1
ATOM 1476 C CA . ASP A 1 184 ? -4.396 -6.934 5.805 1.00 89.94 184 ASP A CA 1
ATOM 1477 C C . ASP A 1 184 ? -5.386 -5.977 6.486 1.00 89.94 184 ASP A C 1
ATOM 1479 O O . ASP A 1 184 ? -6.605 -6.095 6.359 1.00 89.94 184 ASP A O 1
ATOM 1483 N N . VAL A 1 185 ? -4.853 -4.991 7.215 1.00 92.88 185 VAL A N 1
ATOM 1484 C CA . VAL A 1 185 ? -5.644 -4.004 7.977 1.00 92.88 185 VAL A CA 1
ATOM 1485 C C . VAL A 1 185 ? -6.694 -3.303 7.108 1.00 92.88 185 VAL A C 1
ATOM 1487 O O . VAL A 1 185 ? -7.796 -3.009 7.563 1.00 92.88 185 VAL A O 1
ATOM 1490 N N . GLU A 1 186 ? -6.412 -3.091 5.824 1.00 94.12 186 GLU A N 1
ATOM 1491 C CA . GLU A 1 186 ? -7.358 -2.540 4.855 1.00 94.12 186 GLU A CA 1
ATOM 1492 C C . GLU A 1 186 ? -8.652 -3.367 4.688 1.00 94.12 186 GLU A C 1
ATOM 1494 O O . GLU A 1 186 ? -9.658 -2.823 4.228 1.00 94.12 186 GLU A O 1
ATOM 1499 N N . ARG A 1 187 ? -8.659 -4.651 5.068 1.00 92.81 187 ARG A N 1
ATOM 1500 C CA . ARG A 1 187 ? -9.824 -5.552 4.985 1.00 92.81 187 ARG A CA 1
ATOM 1501 C C . ARG A 1 187 ? -10.614 -5.620 6.292 1.00 92.81 187 ARG A C 1
ATOM 1503 O O . ARG A 1 187 ? -11.715 -6.174 6.319 1.00 92.81 187 ARG A O 1
ATOM 1510 N N . TRP A 1 188 ? -10.114 -5.015 7.368 1.00 94.44 188 TRP A N 1
ATOM 1511 C CA . TRP A 1 188 ? -10.805 -5.011 8.654 1.00 94.44 188 TRP A CA 1
ATOM 1512 C C . TRP A 1 188 ? -12.084 -4.182 8.597 1.00 94.44 188 TRP A C 1
ATOM 1514 O O . TRP A 1 188 ? -12.117 -3.088 8.035 1.00 94.44 188 TRP A O 1
ATOM 1524 N N . SER A 1 189 ? -13.138 -4.699 9.226 1.00 94.81 189 SER A N 1
ATOM 1525 C CA . SER A 1 189 ? -14.409 -3.998 9.421 1.00 94.81 189 SER A CA 1
ATOM 1526 C C . SER A 1 189 ? -14.572 -3.675 10.905 1.00 94.81 189 SER A C 1
ATOM 1528 O O . SER A 1 189 ? -14.605 -4.582 11.731 1.00 94.81 189 SER A O 1
ATOM 1530 N N . LEU A 1 190 ? -14.677 -2.387 11.249 1.00 93.88 190 LEU A N 1
ATOM 1531 C CA . LEU A 1 190 ? -14.749 -1.931 12.649 1.00 93.88 190 LEU A CA 1
ATOM 1532 C C . LEU A 1 190 ? -16.134 -2.114 13.290 1.00 93.88 190 LEU A C 1
ATOM 1534 O O . LEU A 1 190 ? -16.286 -2.001 14.502 1.00 93.88 190 LEU A O 1
ATOM 1538 N N . ALA A 1 191 ? -17.157 -2.383 12.482 1.00 91.06 191 ALA A N 1
ATOM 1539 C CA . ALA A 1 191 ? -18.500 -2.691 12.949 1.00 91.06 191 ALA A CA 1
ATOM 1540 C C . ALA A 1 191 ? -19.171 -3.706 12.009 1.00 91.06 191 ALA A C 1
ATOM 1542 O O . ALA A 1 191 ? -18.859 -3.737 10.813 1.00 91.06 191 ALA A O 1
ATOM 1543 N N . PRO A 1 192 ? -20.118 -4.520 12.506 1.00 88.94 192 PRO A N 1
ATOM 1544 C CA . PRO A 1 192 ? -20.856 -5.456 11.666 1.00 88.94 192 PRO A CA 1
ATOM 1545 C C . PRO A 1 192 ? -21.556 -4.748 10.496 1.00 88.94 192 PRO A C 1
ATOM 1547 O O . PRO A 1 192 ? -22.341 -3.825 10.698 1.00 88.94 192 PRO A O 1
ATOM 1550 N N . GLY A 1 193 ? -21.278 -5.193 9.268 1.00 88.12 193 GLY A N 1
ATOM 1551 C CA . GLY A 1 193 ? -21.875 -4.642 8.045 1.00 88.12 193 GLY A CA 1
ATOM 1552 C C . GLY A 1 193 ? -21.302 -3.297 7.579 1.00 88.12 193 GLY A C 1
ATOM 1553 O O . GLY A 1 193 ? -21.745 -2.793 6.547 1.00 88.12 193 GLY A O 1
ATOM 1554 N N . ALA A 1 194 ? -20.329 -2.726 8.296 1.00 92.12 194 ALA A N 1
ATOM 1555 C CA . ALA A 1 194 ? -19.581 -1.568 7.822 1.00 92.12 194 ALA A CA 1
ATOM 1556 C C . ALA A 1 194 ? -18.647 -1.962 6.662 1.00 92.12 194 ALA A C 1
ATOM 1558 O O . ALA A 1 194 ? -18.203 -3.112 6.603 1.00 92.12 194 ALA A O 1
ATOM 1559 N N . PRO A 1 195 ? -18.330 -1.030 5.743 1.00 94.56 195 PRO A N 1
ATOM 1560 C CA . PRO A 1 195 ? -17.306 -1.276 4.738 1.00 94.56 195 PRO A CA 1
ATOM 1561 C C . PRO A 1 195 ? -15.944 -1.544 5.404 1.00 94.56 195 PRO A C 1
ATOM 1563 O O . PRO A 1 195 ? -15.645 -0.940 6.442 1.00 94.56 195 PRO A O 1
ATOM 1566 N N . PRO A 1 196 ? -15.089 -2.383 4.793 1.00 95.81 196 PRO A N 1
ATOM 1567 C CA . PRO A 1 196 ? -13.697 -2.512 5.201 1.00 95.81 196 PRO A CA 1
ATOM 1568 C C . PRO A 1 196 ? -12.963 -1.168 5.190 1.00 95.81 196 PRO A C 1
ATOM 1570 O O . PRO A 1 196 ? -13.280 -0.294 4.375 1.00 95.81 196 PRO A O 1
ATOM 1573 N N . LEU A 1 197 ? -11.942 -1.014 6.036 1.00 96.62 197 LEU A N 1
ATOM 1574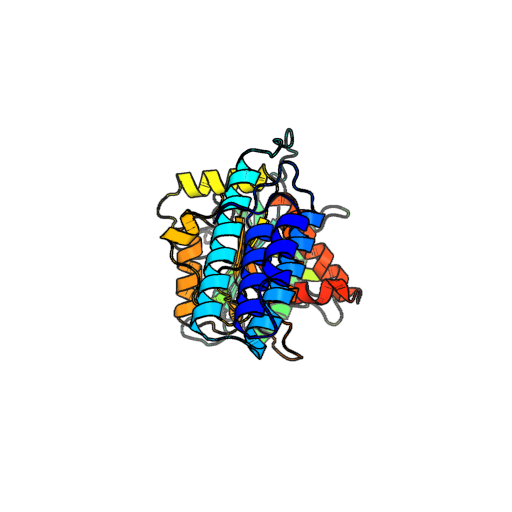 C CA . LEU A 1 197 ? -11.165 0.226 6.158 1.00 96.62 197 LEU A CA 1
ATOM 1575 C C . LEU A 1 197 ? -10.673 0.757 4.803 1.00 96.62 197 LEU A C 1
ATOM 1577 O O . LEU A 1 197 ? -10.861 1.932 4.499 1.00 96.62 197 LEU A O 1
ATOM 1581 N N . GLY A 1 198 ? -10.130 -0.105 3.945 1.00 95.88 198 GLY A N 1
ATOM 1582 C CA . GLY A 1 198 ? -9.623 0.263 2.623 1.00 95.88 198 GLY A CA 1
ATOM 1583 C C . GLY A 1 198 ? -10.699 0.683 1.619 1.00 95.88 198 GLY A C 1
ATOM 1584 O O . GLY A 1 198 ? -10.400 1.421 0.679 1.00 95.88 198 GLY A O 1
ATOM 1585 N N . ALA A 1 199 ? -11.945 0.240 1.808 1.00 96.31 199 ALA A N 1
ATOM 1586 C CA . ALA A 1 199 ? -13.093 0.687 1.020 1.00 96.31 199 ALA A CA 1
ATOM 1587 C C . ALA A 1 199 ? -13.713 1.977 1.579 1.00 96.31 199 ALA A C 1
ATOM 1589 O O . ALA A 1 199 ? -14.336 2.727 0.830 1.00 96.31 199 ALA A O 1
ATOM 1590 N N . ALA A 1 200 ? -13.533 2.244 2.876 1.00 95.75 200 ALA A N 1
ATOM 1591 C CA . ALA A 1 200 ? -14.017 3.446 3.545 1.00 95.75 200 ALA A CA 1
ATOM 1592 C C . ALA A 1 200 ? -13.084 4.654 3.363 1.00 95.75 200 ALA A C 1
ATOM 1594 O O . ALA A 1 200 ? -13.567 5.781 3.288 1.00 95.75 200 ALA A O 1
ATOM 1595 N N . ARG A 1 201 ? -11.766 4.431 3.283 1.00 95.69 201 ARG A N 1
ATOM 1596 C CA . ARG A 1 201 ? -10.747 5.490 3.193 1.00 95.69 201 ARG A CA 1
ATOM 1597 C C . ARG A 1 201 ? -9.438 5.001 2.553 1.00 95.69 201 ARG A C 1
ATOM 1599 O O . ARG A 1 201 ? -9.232 3.790 2.437 1.00 95.69 201 ARG A O 1
ATOM 1606 N N . PRO A 1 202 ? -8.535 5.904 2.134 1.00 97.00 202 PRO A N 1
ATOM 1607 C CA . PRO A 1 202 ? -7.169 5.536 1.775 1.00 97.00 202 PRO A CA 1
ATOM 1608 C C . PRO A 1 202 ? -6.428 4.908 2.956 1.00 97.00 202 PRO A C 1
ATOM 1610 O O . PRO A 1 202 ? -6.458 5.432 4.067 1.00 97.00 202 PRO A O 1
ATOM 1613 N N . VAL A 1 203 ? -5.749 3.789 2.701 1.00 97.56 203 VAL A N 1
ATOM 1614 C CA . VAL A 1 203 ? -4.943 3.066 3.693 1.00 97.56 203 VAL A CA 1
ATOM 1615 C C . VAL A 1 203 ? -3.568 2.817 3.100 1.00 97.56 203 VAL A C 1
ATOM 1617 O O . VAL A 1 203 ? -3.472 2.228 2.016 1.00 97.56 203 VAL A O 1
ATOM 1620 N N . VAL A 1 204 ? -2.534 3.245 3.818 1.00 96.50 204 VAL A N 1
ATOM 1621 C CA . VAL A 1 204 ? -1.129 3.012 3.479 1.00 96.50 204 VAL A CA 1
ATOM 1622 C C . VAL A 1 204 ? -0.425 2.271 4.605 1.00 96.50 204 VAL A C 1
ATOM 1624 O O . VAL A 1 204 ? -0.755 2.453 5.774 1.00 96.50 204 VAL A O 1
ATOM 1627 N N . VAL A 1 205 ? 0.548 1.442 4.250 1.00 94.62 205 VAL A N 1
ATOM 1628 C CA . VAL A 1 205 ? 1.378 0.688 5.188 1.00 94.62 205 VAL A CA 1
ATOM 1629 C C . VAL A 1 205 ? 2.740 1.362 5.307 1.00 94.62 205 VAL A C 1
ATOM 1631 O O . VAL A 1 205 ? 3.344 1.740 4.302 1.00 94.62 205 VAL A O 1
ATOM 1634 N N . ARG A 1 206 ? 3.233 1.480 6.537 1.00 92.81 206 ARG A N 1
ATOM 1635 C CA . ARG A 1 206 ? 4.574 1.954 6.883 1.00 92.81 206 ARG A CA 1
ATOM 1636 C C . ARG A 1 206 ? 5.290 0.893 7.711 1.00 92.81 206 ARG A C 1
ATOM 1638 O O . ARG A 1 206 ? 4.642 0.076 8.360 1.00 92.81 206 ARG A O 1
ATOM 1645 N N . CYS A 1 207 ? 6.616 0.908 7.680 1.00 89.06 207 CYS A N 1
ATOM 1646 C CA . CYS A 1 207 ? 7.445 0.005 8.473 1.00 89.06 207 CYS A CA 1
ATOM 1647 C C . CYS A 1 207 ? 7.933 0.763 9.712 1.00 89.06 207 CYS A C 1
ATOM 1649 O O . CYS A 1 207 ? 8.474 1.854 9.558 1.00 89.06 207 CYS A O 1
ATOM 1651 N N . LEU A 1 208 ? 7.727 0.221 10.915 1.00 85.56 208 LEU A N 1
ATOM 1652 C CA . LEU A 1 208 ? 8.212 0.806 12.179 1.00 85.56 208 LEU A CA 1
ATOM 1653 C C . LEU A 1 208 ? 9.740 0.710 12.306 1.00 85.56 208 LEU A C 1
ATOM 1655 O O . LEU A 1 208 ? 10.390 1.570 12.890 1.00 85.56 208 LEU A O 1
ATOM 1659 N N . ASP A 1 209 ? 10.295 -0.345 11.731 1.00 81.31 209 ASP A N 1
ATOM 1660 C CA . ASP A 1 209 ? 11.690 -0.765 11.762 1.00 81.31 209 ASP A CA 1
ATOM 1661 C C . ASP A 1 209 ? 12.248 -0.916 10.331 1.00 81.31 209 ASP A C 1
ATOM 1663 O O . ASP A 1 209 ? 12.694 -1.999 9.951 1.00 81.31 209 ASP A O 1
ATOM 1667 N N . PRO A 1 210 ? 12.194 0.136 9.484 1.00 79.81 210 PRO A N 1
ATOM 1668 C CA . PRO A 1 210 ? 12.689 0.029 8.123 1.00 79.81 210 PRO A CA 1
ATOM 1669 C C . PRO A 1 210 ? 14.211 -0.121 8.127 1.00 79.81 210 PRO A C 1
ATOM 1671 O O . PRO A 1 210 ? 14.921 0.614 8.817 1.00 79.81 210 PRO A O 1
ATOM 1674 N N . GLU A 1 211 ? 14.719 -1.008 7.274 1.00 80.06 211 GLU A N 1
ATOM 1675 C CA . GLU A 1 211 ? 16.144 -1.026 6.951 1.00 80.06 211 GLU A CA 1
ATOM 1676 C C . GLU A 1 211 ? 16.546 0.346 6.369 1.00 80.06 211 GLU A C 1
ATOM 1678 O O . GLU A 1 211 ? 15.877 0.848 5.450 1.00 80.06 211 GLU A O 1
ATOM 1683 N N . PRO A 1 212 ? 17.596 0.995 6.904 1.00 77.94 212 PRO A N 1
ATOM 1684 C CA . PRO A 1 212 ? 18.033 2.290 6.406 1.00 77.94 212 PRO A CA 1
ATOM 1685 C C . PRO A 1 212 ? 18.528 2.161 4.961 1.00 77.94 212 PRO A C 1
ATOM 1687 O O . PRO A 1 212 ? 19.157 1.169 4.598 1.00 77.94 212 PRO A O 1
ATOM 1690 N N . SER A 1 213 ? 18.266 3.173 4.130 1.00 80.31 213 SER A N 1
ATOM 1691 C CA . SER A 1 213 ? 18.878 3.237 2.799 1.00 80.31 213 SER A CA 1
ATOM 1692 C C . SER A 1 213 ? 20.381 3.460 2.915 1.00 80.31 213 SER A C 1
ATOM 1694 O O . SER A 1 213 ? 20.831 4.270 3.730 1.00 80.31 213 SER A O 1
ATOM 1696 N N . ASP A 1 214 ? 21.154 2.797 2.052 1.00 81.19 214 ASP A N 1
ATOM 1697 C CA . ASP A 1 214 ? 22.597 3.047 1.974 1.00 81.19 214 ASP A CA 1
ATOM 1698 C C . ASP A 1 214 ? 22.910 4.419 1.349 1.00 81.19 214 ASP A C 1
ATOM 1700 O O . ASP A 1 214 ? 24.014 4.936 1.517 1.00 81.19 214 ASP A O 1
ATOM 1704 N N . ASP A 1 215 ? 21.953 5.005 0.616 1.00 86.62 215 ASP A N 1
ATOM 1705 C CA . ASP A 1 215 ? 22.063 6.338 0.016 1.00 86.62 215 ASP A CA 1
ATOM 1706 C C . ASP A 1 215 ? 20.771 7.154 0.250 1.00 86.62 215 ASP A C 1
ATOM 1708 O O . ASP A 1 215 ? 19.835 7.121 -0.559 1.00 86.62 215 ASP A O 1
ATOM 1712 N N . PRO A 1 216 ? 20.693 7.907 1.365 1.00 85.75 216 PRO A N 1
ATOM 1713 C CA . PRO A 1 216 ? 19.548 8.767 1.664 1.00 85.75 216 PRO A CA 1
ATOM 1714 C C . PRO A 1 216 ? 19.322 9.887 0.635 1.00 85.75 216 PRO A C 1
ATOM 1716 O O . PRO A 1 216 ? 18.202 10.379 0.496 1.00 85.75 216 PRO A O 1
ATOM 1719 N N . ALA A 1 217 ? 20.362 10.311 -0.094 1.00 87.25 217 ALA A N 1
ATOM 1720 C CA . ALA A 1 217 ? 20.224 11.343 -1.118 1.00 87.25 217 ALA A CA 1
ATOM 1721 C C . ALA A 1 217 ? 19.571 10.774 -2.387 1.00 87.25 217 ALA A C 1
ATOM 1723 O O . ALA A 1 217 ? 18.692 11.420 -2.961 1.00 87.25 217 ALA A O 1
ATOM 1724 N N . GLU A 1 218 ? 19.954 9.560 -2.796 1.00 87.25 218 GLU A N 1
ATOM 1725 C CA . GLU A 1 218 ? 19.277 8.821 -3.870 1.00 87.25 218 GLU A CA 1
ATOM 1726 C C . GLU A 1 218 ? 17.814 8.534 -3.503 1.00 87.25 218 GLU A C 1
ATOM 1728 O O . GLU A 1 218 ? 16.919 8.742 -4.326 1.00 87.25 218 GLU A O 1
ATOM 1733 N N . GLU A 1 219 ? 17.557 8.121 -2.260 1.00 90.19 219 GLU A N 1
ATOM 1734 C CA . GLU A 1 219 ? 16.207 7.900 -1.735 1.00 90.19 219 GLU A CA 1
ATOM 1735 C C . GLU A 1 219 ? 15.337 9.161 -1.845 1.00 90.19 219 GLU A C 1
ATOM 1737 O O . GLU A 1 219 ? 14.248 9.117 -2.425 1.00 90.19 219 GLU A O 1
ATOM 1742 N N . GLN A 1 220 ? 15.833 10.302 -1.354 1.00 89.62 220 GLN A N 1
ATOM 1743 C CA . GLN A 1 220 ? 15.116 11.574 -1.436 1.00 89.62 220 GLN A CA 1
ATOM 1744 C C . GLN A 1 220 ? 14.891 12.003 -2.895 1.00 89.62 220 GLN A C 1
ATOM 1746 O O . GLN A 1 220 ? 13.797 12.442 -3.252 1.00 89.62 220 GLN A O 1
ATOM 1751 N N . ALA A 1 221 ? 15.890 11.831 -3.767 1.00 89.00 221 ALA A N 1
ATOM 1752 C CA . ALA A 1 221 ? 15.764 12.154 -5.186 1.00 89.00 221 ALA A CA 1
ATOM 1753 C C . ALA A 1 221 ? 14.703 11.288 -5.885 1.00 89.00 221 ALA A C 1
ATOM 1755 O O . ALA A 1 221 ? 13.915 11.799 -6.684 1.00 89.00 221 ALA A O 1
ATOM 1756 N N . ARG A 1 222 ? 14.648 9.989 -5.569 1.00 92.38 222 ARG A N 1
ATOM 1757 C CA . ARG A 1 222 ? 13.631 9.061 -6.081 1.00 92.38 222 ARG A CA 1
ATOM 1758 C C . ARG A 1 222 ? 12.237 9.440 -5.584 1.00 92.38 222 ARG A C 1
ATOM 1760 O O . ARG A 1 222 ? 11.306 9.502 -6.386 1.00 92.38 222 ARG A O 1
ATOM 1767 N N . TRP A 1 223 ? 12.105 9.758 -4.296 1.00 92.69 223 TRP A N 1
ATOM 1768 C CA . TRP A 1 223 ? 10.859 10.249 -3.710 1.00 92.69 223 TRP A CA 1
ATOM 1769 C C . TRP A 1 223 ? 10.339 11.493 -4.435 1.00 92.69 223 TRP A C 1
ATOM 1771 O O . TRP A 1 223 ? 9.191 11.519 -4.888 1.00 92.69 223 TRP A O 1
ATOM 1781 N N . ASP A 1 224 ? 11.187 12.510 -4.596 1.00 91.00 224 ASP A N 1
ATOM 1782 C CA . ASP A 1 224 ? 10.812 13.759 -5.257 1.00 91.00 224 ASP A CA 1
ATOM 1783 C C . ASP A 1 224 ? 10.447 13.547 -6.731 1.00 91.00 224 ASP A C 1
ATOM 1785 O O . ASP A 1 224 ? 9.534 14.206 -7.239 1.00 91.00 224 ASP A O 1
ATOM 1789 N N . HIS A 1 225 ? 11.113 12.600 -7.400 1.00 92.62 225 HIS A N 1
ATOM 1790 C CA . HIS A 1 225 ? 10.839 12.239 -8.787 1.00 92.62 225 HIS A CA 1
ATOM 1791 C C . HIS A 1 225 ? 9.466 11.573 -8.961 1.00 92.62 225 HIS A C 1
ATOM 1793 O O . HIS A 1 225 ? 8.693 12.009 -9.815 1.00 92.62 225 HIS A O 1
ATOM 1799 N N . LEU A 1 226 ? 9.109 10.597 -8.115 1.00 94.00 226 LEU A N 1
ATOM 1800 C CA . LEU A 1 226 ? 7.783 9.947 -8.123 1.00 94.00 226 LEU A CA 1
ATOM 1801 C C . LEU A 1 226 ? 6.627 10.932 -7.871 1.00 94.00 226 LEU A C 1
ATOM 1803 O O . LEU A 1 226 ? 5.483 10.690 -8.261 1.00 94.00 226 LEU A O 1
ATOM 1807 N N . HIS A 1 227 ? 6.916 12.053 -7.213 1.00 92.06 227 HIS A N 1
ATOM 1808 C CA . HIS A 1 227 ? 5.959 13.129 -6.958 1.00 92.06 227 HIS A CA 1
ATOM 1809 C C . HIS A 1 227 ? 5.912 14.195 -8.061 1.00 92.06 227 HIS A C 1
ATOM 1811 O O . HIS A 1 227 ? 5.111 15.126 -7.968 1.00 92.06 227 HIS A O 1
ATOM 1817 N N . ALA A 1 228 ? 6.773 14.103 -9.073 1.00 86.88 228 ALA A N 1
ATOM 1818 C CA . ALA A 1 228 ? 6.887 15.087 -10.148 1.00 86.88 228 ALA A CA 1
ATOM 1819 C C . ALA A 1 228 ? 6.608 14.504 -11.542 1.00 86.88 228 ALA A C 1
ATOM 1821 O O . ALA A 1 228 ? 6.205 15.243 -12.440 1.00 86.88 228 ALA A O 1
ATOM 1822 N N . VAL A 1 229 ? 6.827 13.203 -11.729 1.00 86.81 229 VAL A N 1
ATOM 1823 C CA . VAL A 1 229 ? 6.768 12.525 -13.030 1.00 86.81 229 VAL A CA 1
ATOM 1824 C C . VAL A 1 229 ? 5.725 11.409 -13.001 1.00 86.81 229 VAL A C 1
ATOM 1826 O O . VAL A 1 229 ? 5.371 10.906 -11.934 1.00 86.81 229 VAL A O 1
ATOM 1829 N N . ALA A 1 230 ? 5.206 11.059 -14.181 1.00 88.81 230 ALA A N 1
ATOM 1830 C CA . ALA A 1 230 ? 4.309 9.927 -14.341 1.00 88.81 230 ALA A CA 1
ATOM 1831 C C . ALA A 1 230 ? 5.010 8.630 -13.905 1.00 88.81 230 ALA A C 1
ATOM 1833 O O . ALA A 1 230 ? 6.091 8.307 -14.382 1.00 88.81 230 ALA A O 1
ATOM 1834 N N . MET A 1 231 ? 4.393 7.895 -12.989 1.00 94.50 231 MET A N 1
ATOM 1835 C CA . MET A 1 231 ? 4.924 6.647 -12.463 1.00 94.50 231 MET A CA 1
ATOM 1836 C C . MET A 1 231 ? 4.639 5.476 -13.399 1.00 94.50 231 MET A C 1
ATOM 1838 O O . MET A 1 231 ? 3.614 5.428 -14.088 1.00 94.50 231 MET A O 1
ATOM 1842 N N . ARG A 1 232 ? 5.487 4.451 -13.308 1.00 93.06 232 ARG A N 1
ATOM 1843 C CA . ARG A 1 232 ? 5.277 3.144 -13.942 1.00 93.06 232 ARG A CA 1
ATOM 1844 C C . ARG A 1 232 ? 5.414 2.016 -12.935 1.00 93.06 232 ARG A C 1
ATOM 1846 O O . ARG A 1 232 ? 6.255 2.072 -12.047 1.00 93.06 232 ARG A O 1
ATOM 1853 N N . ALA A 1 233 ? 4.609 0.970 -13.082 1.00 93.56 233 ALA A N 1
ATOM 1854 C CA . ALA A 1 233 ? 4.724 -0.214 -12.238 1.00 93.56 233 ALA A CA 1
ATOM 1855 C C . ALA A 1 233 ? 5.712 -1.229 -12.828 1.00 93.56 233 ALA A C 1
ATOM 1857 O O . ALA A 1 233 ? 5.735 -1.442 -14.045 1.00 93.56 233 ALA A O 1
ATOM 1858 N N . ARG A 1 234 ? 6.469 -1.914 -11.967 1.00 92.25 234 ARG A N 1
ATOM 1859 C CA . ARG A 1 234 ? 7.351 -3.021 -12.361 1.00 92.25 234 ARG A CA 1
ATOM 1860 C C . ARG A 1 234 ? 7.271 -4.165 -11.360 1.00 92.25 234 ARG A C 1
ATOM 1862 O O . ARG A 1 234 ? 7.512 -3.962 -10.181 1.00 92.25 234 ARG A O 1
ATOM 1869 N N . ASP A 1 235 ? 6.961 -5.360 -11.840 1.00 92.00 235 ASP A N 1
ATOM 1870 C CA . ASP A 1 235 ? 7.082 -6.606 -11.087 1.00 92.00 235 ASP A CA 1
ATOM 1871 C C . ASP A 1 235 ? 8.554 -6.924 -10.777 1.00 92.00 235 ASP A C 1
ATOM 1873 O O . ASP A 1 235 ? 9.390 -6.818 -11.673 1.00 92.00 235 ASP A O 1
ATOM 1877 N N . VAL A 1 236 ? 8.865 -7.288 -9.525 1.00 92.19 236 VAL A N 1
ATOM 1878 C CA . VAL A 1 236 ? 10.258 -7.499 -9.058 1.00 92.19 236 VAL A CA 1
ATOM 1879 C C . VAL A 1 236 ? 10.525 -8.870 -8.425 1.00 92.19 236 VAL A C 1
ATOM 1881 O O . VAL A 1 236 ? 11.660 -9.160 -8.063 1.00 92.19 236 VAL A O 1
ATOM 1884 N N . ASP A 1 237 ? 9.507 -9.715 -8.271 1.00 88.94 237 ASP A N 1
ATOM 1885 C CA . ASP A 1 237 ? 9.575 -11.042 -7.631 1.00 88.94 237 ASP A CA 1
ATOM 1886 C C . ASP A 1 237 ? 8.745 -12.099 -8.387 1.00 88.94 237 ASP A C 1
ATOM 1888 O O . ASP A 1 237 ? 8.403 -13.158 -7.861 1.00 88.94 237 ASP A O 1
ATOM 1892 N N . CYS A 1 238 ? 8.380 -11.807 -9.635 1.00 87.19 238 CYS A N 1
ATOM 1893 C CA . CYS A 1 238 ? 7.586 -12.694 -10.467 1.00 87.19 238 CYS A CA 1
ATOM 1894 C C . CYS A 1 238 ? 8.248 -12.845 -11.834 1.00 87.19 238 CYS A C 1
ATOM 1896 O O . CYS A 1 238 ? 8.457 -11.871 -12.552 1.00 87.19 238 CYS A O 1
ATOM 1898 N N . GLN A 1 239 ? 8.563 -14.081 -12.213 1.00 80.12 239 GLN A N 1
ATOM 1899 C CA . GLN A 1 239 ? 9.151 -14.403 -13.506 1.00 80.12 239 GLN A CA 1
ATOM 1900 C C . GLN A 1 239 ? 8.164 -15.244 -14.314 1.00 80.12 239 GLN A C 1
ATOM 1902 O O . GLN A 1 239 ? 7.944 -16.416 -14.022 1.00 80.12 239 GLN A O 1
ATOM 1907 N N . ASP A 1 240 ? 7.549 -14.643 -15.337 1.00 70.50 240 ASP A N 1
ATOM 1908 C CA . ASP A 1 240 ? 6.568 -15.304 -16.217 1.00 70.50 240 ASP A CA 1
ATOM 1909 C C . ASP A 1 240 ? 5.373 -15.938 -15.473 1.00 70.50 240 ASP A C 1
ATOM 1911 O O . ASP A 1 240 ? 4.816 -16.949 -15.900 1.00 70.50 240 ASP A O 1
ATOM 1915 N N . GLY A 1 241 ? 4.955 -15.329 -14.360 1.00 73.00 241 GLY A N 1
ATOM 1916 C CA . GLY A 1 241 ? 3.880 -15.848 -13.511 1.00 73.00 241 GLY A CA 1
ATOM 1917 C C . GLY A 1 241 ? 4.330 -16.901 -12.498 1.00 73.00 241 GLY A C 1
ATOM 1918 O O . GLY A 1 241 ? 3.498 -17.375 -11.731 1.00 73.00 241 GLY A O 1
ATOM 1919 N N . ALA A 1 242 ? 5.618 -17.252 -12.468 1.00 77.81 242 ALA A N 1
ATOM 1920 C CA . ALA A 1 242 ? 6.205 -18.071 -11.418 1.00 77.81 242 ALA A CA 1
ATOM 1921 C C . ALA A 1 242 ? 6.833 -17.185 -10.324 1.00 77.81 242 ALA A C 1
ATOM 1923 O O . ALA A 1 242 ? 7.479 -16.186 -10.657 1.00 77.81 242 ALA A O 1
ATOM 1924 N N . PRO A 1 243 ? 6.709 -17.559 -9.037 1.00 81.06 243 PRO A N 1
ATOM 1925 C CA . PRO A 1 243 ? 7.410 -16.874 -7.959 1.00 81.06 243 PRO A CA 1
ATOM 1926 C C . PRO A 1 243 ? 8.927 -16.894 -8.169 1.00 81.06 243 PRO A C 1
ATOM 1928 O O . PRO A 1 243 ? 9.507 -17.945 -8.462 1.00 81.06 243 PRO A O 1
ATOM 1931 N N . ALA A 1 244 ? 9.565 -15.746 -7.976 1.00 83.56 244 ALA A N 1
ATOM 1932 C CA . ALA A 1 244 ? 11.009 -15.568 -7.970 1.00 83.56 244 ALA A CA 1
ATOM 1933 C C . ALA A 1 244 ? 11.428 -14.778 -6.722 1.00 83.56 244 ALA A C 1
ATOM 1935 O O . ALA A 1 244 ? 10.615 -14.107 -6.091 1.00 83.56 244 ALA A O 1
ATOM 1936 N N . ALA A 1 245 ? 12.707 -14.845 -6.359 1.00 85.00 245 ALA A N 1
ATOM 1937 C CA . ALA A 1 245 ? 13.238 -13.963 -5.328 1.00 85.00 245 ALA A CA 1
ATOM 1938 C C . ALA A 1 245 ? 13.143 -12.502 -5.796 1.00 85.00 245 ALA A C 1
ATOM 1940 O O . ALA A 1 245 ? 13.395 -12.225 -6.972 1.00 85.00 245 ALA A O 1
ATOM 1941 N N . VAL A 1 246 ? 12.852 -11.575 -4.874 1.00 89.00 246 VAL A N 1
ATOM 1942 C CA . VAL A 1 246 ? 12.930 -10.132 -5.161 1.00 89.00 246 VAL A CA 1
ATOM 1943 C C . VAL A 1 246 ? 14.304 -9.813 -5.750 1.00 89.00 246 VAL A C 1
ATOM 1945 O O . VAL A 1 246 ? 15.314 -10.270 -5.197 1.00 89.00 246 VAL A O 1
ATOM 1948 N N . GLU A 1 247 ? 14.338 -9.035 -6.835 1.00 88.94 247 GLU A N 1
ATOM 1949 C CA . GLU A 1 247 ? 15.566 -8.632 -7.526 1.00 88.94 247 GLU A CA 1
ATOM 1950 C C . GLU A 1 247 ? 16.668 -8.144 -6.565 1.00 88.94 247 GLU A C 1
ATOM 1952 O O . GLU A 1 247 ? 16.433 -7.641 -5.462 1.00 88.94 247 GLU A O 1
ATOM 1957 N N . ARG A 1 248 ? 17.922 -8.328 -6.987 1.00 90.12 248 ARG A N 1
ATOM 1958 C CA . ARG A 1 248 ? 19.091 -7.885 -6.222 1.00 90.12 248 ARG A CA 1
ATOM 1959 C C . ARG A 1 248 ? 19.173 -6.358 -6.199 1.00 90.12 248 ARG A C 1
ATOM 1961 O O . ARG A 1 248 ? 18.752 -5.702 -7.147 1.00 90.12 248 ARG A O 1
ATOM 1968 N N . GLU A 1 249 ? 19.797 -5.804 -5.165 1.00 90.75 249 GLU A N 1
ATOM 1969 C CA . GLU A 1 249 ? 19.919 -4.351 -4.966 1.00 90.75 249 GLU A CA 1
ATOM 1970 C C . GLU A 1 249 ? 20.566 -3.627 -6.156 1.00 90.75 249 GLU A C 1
ATOM 1972 O O . GLU A 1 249 ? 20.113 -2.556 -6.547 1.00 90.75 249 GLU A O 1
ATOM 1977 N N . ASP A 1 250 ? 21.574 -4.228 -6.799 1.00 88.62 250 ASP A N 1
ATOM 1978 C CA . ASP A 1 250 ? 22.224 -3.652 -7.981 1.00 88.62 250 ASP A CA 1
ATOM 1979 C C . ASP A 1 250 ? 21.258 -3.484 -9.166 1.00 88.62 250 ASP A C 1
ATOM 1981 O O . ASP A 1 250 ? 21.295 -2.477 -9.878 1.00 88.62 250 ASP A O 1
ATOM 1985 N N . ARG A 1 251 ? 20.338 -4.439 -9.341 1.00 90.62 251 ARG A N 1
ATOM 1986 C CA . ARG A 1 251 ? 19.279 -4.370 -10.351 1.00 90.62 251 ARG A CA 1
ATOM 1987 C C . ARG A 1 251 ? 18.186 -3.394 -9.946 1.00 90.62 251 ARG A C 1
ATOM 1989 O O . ARG A 1 251 ? 17.843 -2.533 -10.754 1.00 90.62 251 ARG A O 1
ATOM 1996 N N . LEU A 1 252 ? 17.734 -3.446 -8.694 1.00 92.44 252 LEU A N 1
ATOM 1997 C CA . LEU A 1 252 ? 16.739 -2.522 -8.151 1.00 92.44 252 LEU A CA 1
ATOM 1998 C C . LEU A 1 252 ? 17.175 -1.057 -8.302 1.00 92.44 252 LEU A C 1
ATOM 2000 O O . LEU A 1 252 ? 16.385 -0.236 -8.761 1.00 92.44 252 LEU A O 1
ATOM 2004 N N . ARG A 1 253 ? 18.434 -0.719 -8.004 1.00 89.94 253 ARG A N 1
ATOM 2005 C CA . ARG A 1 253 ? 18.971 0.645 -8.184 1.00 89.94 253 ARG A CA 1
ATOM 2006 C C . ARG A 1 253 ? 19.075 1.068 -9.650 1.00 89.94 253 ARG A C 1
ATOM 2008 O O . ARG A 1 253 ? 18.953 2.248 -9.963 1.00 89.94 253 ARG A O 1
ATOM 2015 N N . SER A 1 254 ? 19.263 0.116 -10.567 1.00 88.88 254 SER A N 1
ATOM 2016 C CA . SER A 1 254 ? 19.326 0.400 -12.009 1.00 88.88 254 SER A CA 1
ATOM 2017 C C . SER A 1 254 ? 17.964 0.747 -12.634 1.00 88.88 254 SER A C 1
ATOM 2019 O O . SER A 1 254 ? 17.912 1.397 -13.688 1.00 88.88 254 SER A O 1
ATOM 2021 N N . LEU A 1 255 ? 16.862 0.342 -11.987 1.00 91.56 255 LEU A N 1
ATOM 2022 C CA . LEU A 1 255 ? 15.508 0.688 -12.416 1.00 91.56 255 LEU A CA 1
ATOM 2023 C C . LEU A 1 255 ? 15.284 2.203 -12.338 1.00 91.56 255 LEU A C 1
ATOM 2025 O O . LEU A 1 255 ? 15.948 2.944 -11.609 1.00 91.56 255 LEU A O 1
ATOM 2029 N N . ALA A 1 256 ? 14.331 2.683 -13.128 1.00 89.44 256 ALA A N 1
ATOM 2030 C CA . ALA A 1 256 ? 14.117 4.110 -13.268 1.00 89.44 256 ALA A CA 1
ATOM 2031 C C . ALA A 1 256 ? 13.532 4.755 -11.995 1.00 89.44 256 ALA A C 1
ATOM 2033 O O . ALA A 1 256 ? 12.762 4.094 -11.296 1.00 89.44 256 ALA A O 1
ATOM 2034 N N . PRO A 1 257 ? 13.870 6.022 -11.682 1.00 89.75 257 PRO A N 1
ATOM 2035 C CA . PRO A 1 257 ? 13.400 6.694 -10.465 1.00 89.75 257 PRO A CA 1
ATOM 2036 C C . PRO A 1 257 ? 11.872 6.794 -10.330 1.00 89.75 257 PRO A C 1
ATOM 2038 O O . PRO A 1 257 ? 11.363 6.832 -9.220 1.00 89.75 257 PRO A O 1
ATOM 2041 N N . ASP A 1 258 ? 11.145 6.785 -11.444 1.00 92.62 258 ASP A N 1
ATOM 2042 C CA . ASP A 1 258 ? 9.679 6.788 -11.557 1.00 92.62 258 ASP A CA 1
ATOM 2043 C C . ASP A 1 258 ? 9.037 5.389 -11.423 1.00 92.62 258 ASP A C 1
ATOM 2045 O O . ASP A 1 258 ? 7.828 5.219 -11.599 1.00 92.62 258 ASP A O 1
ATOM 2049 N N . THR A 1 259 ? 9.838 4.361 -11.136 1.00 95.31 259 THR A N 1
ATOM 2050 C CA . THR A 1 259 ? 9.358 2.982 -10.999 1.00 95.31 259 THR A CA 1
ATOM 2051 C C . THR A 1 259 ? 8.756 2.747 -9.618 1.00 95.31 259 THR A C 1
ATOM 2053 O O . THR A 1 259 ? 9.425 2.938 -8.605 1.00 95.31 259 THR A O 1
ATOM 2056 N N . VAL A 1 260 ? 7.523 2.243 -9.589 1.00 96.94 260 VAL A N 1
ATOM 2057 C CA . VAL A 1 260 ? 6.847 1.680 -8.415 1.00 96.94 260 VAL A CA 1
ATOM 2058 C C . VAL A 1 260 ? 6.970 0.152 -8.475 1.00 96.94 260 VAL A C 1
ATOM 2060 O O . VAL A 1 260 ? 6.337 -0.477 -9.333 1.00 96.94 260 VAL A O 1
ATOM 2063 N N . PRO A 1 261 ? 7.777 -0.475 -7.602 1.00 96.00 261 PRO A N 1
ATOM 2064 C CA . PRO A 1 261 ? 7.880 -1.925 -7.543 1.00 96.00 261 PRO A CA 1
ATOM 2065 C C . PRO A 1 261 ? 6.552 -2.575 -7.146 1.00 96.00 261 PRO A C 1
ATOM 2067 O O . PRO A 1 261 ? 5.818 -2.070 -6.293 1.00 96.00 261 PRO A O 1
ATOM 2070 N N . VAL A 1 262 ? 6.266 -3.723 -7.751 1.00 93.62 262 VAL A N 1
ATOM 2071 C CA . VAL A 1 262 ? 5.138 -4.598 -7.437 1.00 93.62 262 VAL A CA 1
ATOM 2072 C C . VAL A 1 262 ? 5.701 -5.934 -6.968 1.00 93.62 262 VAL A C 1
ATOM 2074 O O . VAL A 1 262 ? 6.352 -6.642 -7.738 1.00 93.62 262 VAL A O 1
ATOM 2077 N N . VAL A 1 263 ? 5.452 -6.268 -5.705 1.00 91.00 263 VAL A N 1
ATOM 2078 C CA . VAL A 1 263 ? 5.852 -7.532 -5.079 1.00 91.00 263 VAL A CA 1
ATOM 2079 C C . VAL A 1 263 ? 4.631 -8.443 -5.046 1.00 91.00 263 VAL A C 1
ATOM 2081 O O . VAL A 1 263 ? 3.664 -8.186 -4.332 1.00 91.00 263 VAL A O 1
ATOM 2084 N N . CYS A 1 264 ? 4.636 -9.477 -5.869 1.00 85.94 264 CYS A N 1
ATOM 2085 C CA . CYS A 1 264 ? 3.497 -10.318 -6.209 1.00 85.94 264 CYS A CA 1
ATOM 2086 C C . CYS A 1 264 ? 3.278 -11.475 -5.230 1.00 85.94 264 CYS A C 1
ATOM 2088 O O . CYS A 1 264 ? 2.148 -11.952 -5.095 1.00 85.94 264 CYS A O 1
ATOM 2090 N N . HIS A 1 265 ? 4.329 -11.915 -4.546 1.00 76.88 265 HIS A N 1
ATOM 2091 C CA . HIS A 1 265 ? 4.307 -13.083 -3.667 1.00 76.88 265 HIS A CA 1
ATOM 2092 C C . HIS A 1 265 ? 4.628 -12.733 -2.206 1.00 76.88 265 HIS A C 1
ATOM 2094 O O . HIS A 1 265 ? 4.916 -13.621 -1.407 1.00 76.88 265 HIS A O 1
ATOM 2100 N N . TYR A 1 266 ? 4.508 -11.450 -1.835 1.00 71.38 266 TYR A N 1
ATOM 2101 C CA . TYR A 1 266 ? 4.896 -10.933 -0.521 1.00 71.38 266 TYR A CA 1
ATOM 2102 C C . TYR A 1 266 ? 4.230 -11.676 0.650 1.00 71.38 266 TYR A C 1
ATOM 2104 O O . TYR A 1 266 ? 4.901 -12.276 1.477 1.00 71.38 266 TYR A O 1
ATOM 2112 N N . ALA A 1 267 ? 2.898 -11.706 0.735 1.00 62.38 267 ALA A N 1
ATOM 2113 C CA . ALA A 1 267 ? 2.234 -12.340 1.885 1.00 62.38 267 ALA A CA 1
ATOM 2114 C C . ALA A 1 267 ? 1.957 -13.848 1.709 1.00 62.38 267 ALA A C 1
ATOM 2116 O O . ALA A 1 267 ? 1.399 -14.468 2.607 1.00 62.38 267 ALA A O 1
ATOM 2117 N N . GLU A 1 268 ? 2.317 -14.450 0.568 1.00 60.47 268 GLU A N 1
ATOM 2118 C CA . GLU A 1 268 ? 2.168 -15.902 0.338 1.00 60.47 268 GLU A CA 1
ATOM 2119 C C . GLU A 1 268 ? 3.234 -16.710 1.084 1.00 60.47 268 GLU A C 1
ATOM 2121 O O . GLU A 1 268 ? 3.038 -17.894 1.364 1.00 60.47 268 GLU A O 1
ATOM 2126 N N . ARG A 1 269 ? 4.350 -16.060 1.429 1.00 52.88 269 ARG A N 1
ATOM 2127 C CA . ARG A 1 269 ? 5.477 -16.645 2.147 1.00 52.88 269 ARG A CA 1
ATOM 2128 C C . ARG A 1 269 ? 6.098 -15.609 3.083 1.00 52.88 269 ARG A C 1
ATOM 2130 O O . ARG A 1 269 ? 7.168 -15.116 2.757 1.00 52.88 269 ARG A O 1
ATOM 2137 N N . PRO A 1 270 ? 5.500 -15.227 4.224 1.00 58.75 270 PRO A N 1
ATOM 2138 C CA . PRO A 1 270 ? 6.218 -14.449 5.232 1.00 58.75 270 PRO A CA 1
ATOM 2139 C C . PRO A 1 270 ? 7.268 -15.354 5.901 1.00 58.75 270 PRO A C 1
ATOM 2141 O O . PRO A 1 270 ? 7.148 -15.769 7.049 1.00 58.75 270 PRO A O 1
ATOM 2144 N N . ASP A 1 271 ? 8.264 -15.743 5.118 1.00 63.91 271 ASP A N 1
ATOM 2145 C CA . ASP A 1 271 ? 9.478 -16.413 5.520 1.00 63.91 271 ASP A CA 1
ATOM 2146 C C . ASP A 1 271 ? 10.628 -15.397 5.487 1.00 63.91 271 ASP A C 1
ATOM 2148 O O . ASP A 1 271 ? 10.470 -14.224 5.126 1.00 63.91 271 ASP A O 1
ATOM 2152 N N . ALA A 1 272 ? 11.808 -15.843 5.906 1.00 70.62 272 ALA A N 1
ATOM 2153 C CA . ALA A 1 272 ? 12.984 -14.987 5.938 1.00 70.62 272 ALA A CA 1
ATOM 2154 C C . ALA A 1 272 ? 13.352 -14.419 4.551 1.00 70.62 272 ALA A C 1
ATOM 2156 O O . ALA A 1 272 ? 13.933 -13.340 4.481 1.00 70.62 272 ALA A O 1
ATOM 2157 N N . GLU A 1 273 ? 13.016 -15.108 3.453 1.00 75.38 273 GLU A N 1
ATOM 2158 C CA . GLU A 1 273 ? 13.362 -14.677 2.095 1.00 75.38 273 GLU A CA 1
ATOM 2159 C C . GLU A 1 273 ? 12.523 -13.473 1.657 1.00 75.38 273 GLU A C 1
ATOM 2161 O O . GLU A 1 273 ? 13.056 -12.521 1.083 1.00 75.38 273 GLU A O 1
ATOM 2166 N N . THR A 1 274 ? 11.234 -13.477 1.981 1.00 72.38 274 THR A N 1
ATOM 2167 C CA . THR A 1 274 ? 10.334 -12.350 1.715 1.00 72.38 274 THR A CA 1
ATOM 2168 C C . THR A 1 274 ? 10.679 -11.123 2.553 1.00 72.38 274 THR A C 1
ATOM 2170 O O . THR A 1 274 ? 10.697 -10.008 2.022 1.00 72.38 274 THR A O 1
ATOM 2173 N N . ALA A 1 275 ? 10.974 -11.305 3.846 1.00 78.69 275 ALA A N 1
ATOM 2174 C CA . ALA A 1 275 ? 11.401 -10.204 4.711 1.00 78.69 275 ALA A CA 1
ATOM 2175 C C . ALA A 1 275 ? 12.689 -9.560 4.172 1.00 78.69 275 ALA A C 1
ATOM 2177 O O . ALA A 1 275 ? 12.758 -8.346 3.984 1.00 78.69 275 ALA A O 1
ATOM 2178 N N . GLU A 1 276 ? 13.668 -10.387 3.804 1.00 84.94 276 GLU A N 1
ATOM 2179 C CA . GLU A 1 276 ? 14.928 -9.937 3.214 1.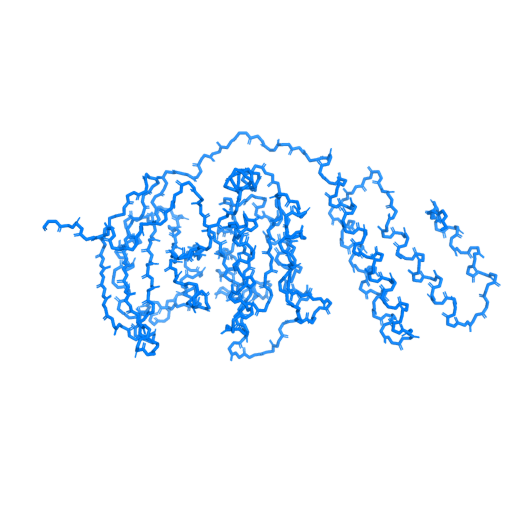00 84.94 276 GLU A CA 1
ATOM 2180 C C . GLU A 1 276 ? 14.726 -9.286 1.832 1.00 84.94 276 GLU A C 1
ATOM 2182 O O . GLU A 1 276 ? 15.375 -8.295 1.506 1.00 84.94 276 GLU A O 1
ATOM 2187 N N . GLY A 1 277 ? 13.781 -9.774 1.023 1.00 88.19 277 GLY A N 1
ATOM 2188 C CA . GLY A 1 277 ? 13.384 -9.135 -0.234 1.00 88.19 277 GLY A CA 1
ATOM 2189 C C . GLY A 1 277 ? 12.828 -7.722 -0.045 1.00 88.19 277 GLY A C 1
ATOM 2190 O O . GLY A 1 277 ? 13.187 -6.811 -0.790 1.00 88.19 277 GLY A O 1
ATOM 2191 N N . PHE A 1 278 ? 12.007 -7.511 0.984 1.00 87.19 278 PHE A N 1
ATOM 2192 C CA . PHE A 1 278 ? 11.536 -6.175 1.347 1.00 87.19 278 PHE A CA 1
ATOM 2193 C C . PHE A 1 278 ? 12.662 -5.287 1.885 1.00 87.19 278 PHE A C 1
ATOM 2195 O O . PHE A 1 278 ? 12.751 -4.120 1.507 1.00 87.19 278 PHE A O 1
ATOM 2202 N N . GLY A 1 279 ? 13.574 -5.853 2.683 1.00 88.38 279 GLY A N 1
ATOM 2203 C CA . GLY A 1 279 ? 14.798 -5.175 3.114 1.00 88.38 279 GLY A CA 1
ATOM 2204 C C . GLY A 1 279 ? 15.627 -4.664 1.931 1.00 88.38 279 GLY A C 1
ATOM 2205 O O . GLY A 1 279 ? 16.034 -3.505 1.925 1.00 88.38 279 GLY A O 1
ATOM 2206 N N . ARG A 1 280 ? 15.790 -5.469 0.868 1.00 91.06 280 ARG A N 1
ATOM 2207 C CA . ARG A 1 280 ? 16.471 -5.039 -0.372 1.00 91.06 280 ARG A CA 1
ATOM 2208 C C . ARG A 1 280 ? 15.790 -3.850 -1.049 1.00 91.06 280 ARG A C 1
ATOM 2210 O O . ARG A 1 280 ? 16.485 -2.968 -1.554 1.00 91.06 280 ARG A O 1
ATOM 2217 N N . LEU A 1 281 ? 14.456 -3.809 -1.074 1.00 92.44 281 LEU A N 1
ATOM 2218 C CA . LEU A 1 281 ? 13.704 -2.674 -1.626 1.00 92.44 281 LEU A CA 1
ATOM 2219 C C . LEU A 1 281 ? 13.950 -1.401 -0.810 1.00 92.44 281 LEU A C 1
ATOM 2221 O O . LEU A 1 281 ? 14.283 -0.369 -1.394 1.00 92.44 281 LEU A O 1
ATOM 2225 N N . ALA A 1 282 ? 13.857 -1.497 0.519 1.00 89.69 282 ALA A N 1
ATOM 2226 C CA . ALA A 1 282 ? 14.109 -0.379 1.426 1.00 89.69 282 ALA A CA 1
ATOM 2227 C C . ALA A 1 282 ? 15.549 0.152 1.296 1.00 89.69 282 ALA A C 1
ATOM 2229 O O . ALA A 1 282 ? 15.738 1.345 1.056 1.00 89.69 282 ALA A O 1
ATOM 2230 N N . ARG A 1 283 ? 16.560 -0.732 1.323 1.00 90.12 283 ARG A N 1
ATOM 2231 C CA . ARG A 1 283 ? 17.980 -0.364 1.143 1.00 90.12 283 ARG A CA 1
ATOM 2232 C C . ARG A 1 283 ? 18.289 0.248 -0.225 1.00 90.12 283 ARG A C 1
ATOM 2234 O O . ARG A 1 283 ? 19.197 1.065 -0.349 1.00 90.12 283 ARG A O 1
ATOM 2241 N N . SER A 1 284 ? 17.512 -0.116 -1.248 1.00 91.75 284 SER A N 1
ATOM 2242 C CA . SER A 1 284 ? 17.601 0.451 -2.603 1.00 91.75 284 SER A CA 1
ATOM 2243 C C . SER A 1 284 ? 16.824 1.770 -2.771 1.00 91.75 284 SER A C 1
ATOM 2245 O O . SER A 1 284 ? 16.692 2.260 -3.893 1.00 91.75 284 SER A O 1
ATOM 2247 N N . GLY A 1 285 ? 16.286 2.340 -1.685 1.00 91.12 285 GLY A N 1
ATOM 2248 C CA . GLY A 1 285 ? 15.608 3.639 -1.675 1.00 91.12 285 GLY A CA 1
ATOM 2249 C C . GLY A 1 285 ? 14.146 3.614 -2.138 1.00 91.12 285 GLY A C 1
ATOM 2250 O O . GLY A 1 285 ? 13.585 4.669 -2.440 1.00 91.12 285 GLY A O 1
ATOM 2251 N N . TYR A 1 286 ? 13.504 2.442 -2.225 1.00 93.44 286 TYR A N 1
ATOM 2252 C CA . TYR A 1 286 ? 12.088 2.350 -2.595 1.00 93.44 286 TYR A CA 1
ATOM 2253 C C . TYR A 1 286 ? 11.178 2.576 -1.392 1.00 93.44 286 TYR A C 1
ATOM 2255 O O . TYR A 1 286 ? 11.044 1.727 -0.514 1.00 93.44 286 TYR A O 1
ATOM 2263 N N . ARG A 1 287 ? 10.496 3.722 -1.404 1.00 93.81 287 ARG A N 1
ATOM 2264 C CA . ARG A 1 287 ? 9.547 4.150 -0.366 1.00 93.81 287 ARG A CA 1
ATOM 2265 C C . ARG A 1 287 ? 8.074 4.024 -0.761 1.00 93.81 287 ARG A C 1
ATOM 2267 O O . ARG A 1 287 ? 7.198 4.217 0.073 1.00 93.81 287 ARG A O 1
ATOM 2274 N N . VAL A 1 288 ? 7.799 3.683 -2.021 1.00 96.31 288 VAL A N 1
ATOM 2275 C CA . VAL A 1 288 ? 6.453 3.414 -2.545 1.00 96.31 288 VAL A CA 1
ATOM 2276 C C . VAL A 1 288 ? 6.472 2.062 -3.248 1.00 96.31 288 VAL A C 1
ATOM 2278 O O . VAL A 1 288 ? 7.186 1.900 -4.236 1.00 96.31 288 VAL A O 1
ATOM 2281 N N . VAL A 1 289 ? 5.719 1.087 -2.736 1.00 95.81 289 VAL A N 1
ATOM 2282 C CA . VAL A 1 289 ? 5.694 -0.294 -3.251 1.00 95.81 289 VAL A CA 1
ATOM 2283 C C . VAL A 1 289 ? 4.269 -0.847 -3.187 1.00 95.81 289 VAL A C 1
ATOM 2285 O O . VAL A 1 289 ? 3.564 -0.657 -2.197 1.00 95.81 289 VAL A O 1
ATOM 2288 N N . LEU A 1 290 ? 3.840 -1.566 -4.225 1.00 95.06 290 LEU A N 1
ATOM 2289 C CA . LEU A 1 290 ? 2.599 -2.344 -4.194 1.00 95.06 290 LEU A CA 1
ATOM 2290 C C . LEU A 1 290 ? 2.899 -3.781 -3.768 1.00 95.06 290 LEU A C 1
ATOM 2292 O O . LEU A 1 290 ? 3.687 -4.474 -4.405 1.00 95.06 290 LEU A O 1
ATOM 2296 N N . LEU A 1 291 ? 2.246 -4.239 -2.705 1.00 91.38 291 LEU A N 1
ATOM 2297 C CA . LEU A 1 291 ? 2.430 -5.567 -2.127 1.00 91.38 291 LEU A CA 1
ATOM 2298 C C . LEU A 1 291 ? 1.169 -6.398 -2.366 1.00 91.38 291 LEU A C 1
ATOM 2300 O O . LEU A 1 291 ? 0.112 -6.093 -1.818 1.00 91.38 291 LEU A O 1
ATOM 2304 N N . ARG A 1 292 ? 1.255 -7.459 -3.167 1.00 87.88 292 ARG A N 1
ATOM 2305 C CA . ARG A 1 292 ? 0.161 -8.419 -3.341 1.00 87.88 292 ARG A CA 1
ATOM 2306 C C . ARG A 1 292 ? 0.105 -9.359 -2.140 1.00 87.88 292 ARG A C 1
ATOM 2308 O O . ARG A 1 292 ? 1.108 -9.920 -1.693 1.00 87.88 292 ARG A O 1
ATOM 2315 N N . ARG A 1 293 ? -1.107 -9.534 -1.628 1.00 82.50 293 ARG A N 1
ATOM 2316 C CA . ARG A 1 293 ? -1.446 -10.451 -0.547 1.00 82.50 293 ARG A CA 1
ATOM 2317 C C . ARG A 1 293 ? -1.813 -11.822 -1.104 1.00 82.50 293 ARG A C 1
ATOM 2319 O O . ARG A 1 293 ? -2.400 -11.927 -2.185 1.00 82.50 293 ARG A O 1
ATOM 2326 N N . ALA A 1 294 ? -1.507 -12.855 -0.326 1.00 70.19 294 ALA A N 1
ATOM 2327 C CA . ALA A 1 294 ? -1.947 -14.210 -0.605 1.00 70.19 294 ALA A CA 1
ATOM 2328 C C . ALA A 1 294 ? -3.476 -14.304 -0.607 1.00 70.19 294 ALA A C 1
ATOM 2330 O O . ALA A 1 294 ? -4.133 -13.633 0.193 1.00 70.19 294 ALA A O 1
ATOM 2331 N N . PRO A 1 295 ? -4.072 -15.156 -1.452 1.00 66.75 295 PRO A N 1
ATOM 2332 C CA . PRO A 1 295 ? -5.467 -15.523 -1.276 1.00 66.75 295 PRO A CA 1
ATOM 2333 C C . PRO A 1 295 ? -5.662 -16.289 0.042 1.00 66.75 295 PRO A C 1
ATOM 2335 O O . PRO A 1 295 ? -5.099 -17.364 0.215 1.00 66.75 295 PRO A O 1
ATOM 2338 N N . GLU A 1 296 ? -6.533 -15.803 0.930 1.00 61.03 296 GLU A N 1
ATOM 2339 C CA . GLU A 1 296 ? -7.038 -16.611 2.059 1.00 61.03 296 GLU A CA 1
ATOM 2340 C C . GLU A 1 296 ? -7.917 -17.771 1.564 1.00 61.03 296 GLU A C 1
ATOM 2342 O O . GLU A 1 296 ? -7.940 -18.858 2.135 1.00 61.03 296 GLU A O 1
ATOM 2347 N N . SER A 1 297 ? -8.673 -17.522 0.489 1.00 54.59 297 SER A N 1
ATOM 2348 C CA . SER A 1 297 ? -9.519 -18.493 -0.205 1.00 54.59 297 SER A CA 1
ATOM 2349 C C . SER A 1 297 ? -9.925 -17.975 -1.596 1.00 54.59 297 SER A C 1
ATOM 2351 O O . SER A 1 297 ? -9.893 -16.771 -1.873 1.00 54.59 297 SER A O 1
ATOM 2353 N N . GLY A 1 298 ? -10.302 -18.888 -2.496 1.00 55.47 298 GLY A N 1
ATOM 2354 C CA . GLY A 1 298 ? -10.764 -18.579 -3.856 1.00 55.47 298 GLY A CA 1
ATOM 2355 C C . GLY A 1 298 ? -9.749 -18.913 -4.957 1.00 55.47 298 GLY A C 1
ATOM 2356 O O . GLY A 1 298 ? -8.636 -19.345 -4.660 1.00 55.47 298 GLY A O 1
ATOM 2357 N N . PRO A 1 299 ? -10.137 -18.757 -6.236 1.00 52.66 299 PRO A N 1
ATOM 2358 C CA . PRO A 1 299 ? -9.260 -19.068 -7.354 1.00 52.66 299 PRO A CA 1
ATOM 2359 C C . PRO A 1 299 ? -8.045 -18.139 -7.355 1.00 52.66 299 PRO A C 1
ATOM 2361 O O . PRO A 1 299 ? -8.137 -16.946 -7.046 1.00 52.66 299 PRO A O 1
ATOM 2364 N N . GLU A 1 300 ? -6.898 -18.707 -7.702 1.00 66.00 300 GLU A N 1
ATOM 2365 C CA . GLU A 1 300 ? -5.667 -17.959 -7.887 1.00 66.00 300 GLU A CA 1
ATOM 2366 C C . GLU A 1 300 ? -5.829 -17.017 -9.088 1.00 66.00 300 GLU A C 1
ATOM 2368 O O . GLU A 1 300 ? -6.115 -17.447 -10.207 1.00 66.00 300 GLU A O 1
ATOM 2373 N N . THR A 1 301 ? -5.696 -15.711 -8.853 1.00 69.94 301 THR A N 1
ATOM 2374 C CA . THR A 1 301 ? -5.651 -14.735 -9.943 1.00 69.94 301 THR A CA 1
ATOM 2375 C C . THR A 1 301 ? -4.298 -14.841 -10.625 1.00 69.94 301 THR A C 1
ATOM 2377 O O . THR A 1 301 ? -3.273 -14.712 -9.951 1.00 69.94 301 THR A O 1
ATOM 2380 N N . LEU A 1 302 ? -4.297 -15.005 -11.950 1.00 77.81 302 LEU A N 1
ATOM 2381 C CA . LEU A 1 302 ? -3.075 -15.042 -12.749 1.00 77.81 302 LEU A CA 1
ATOM 2382 C C . LEU A 1 302 ? -2.250 -13.771 -12.509 1.00 77.81 302 LEU A C 1
ATOM 2384 O O . LEU A 1 302 ? -2.763 -12.659 -12.656 1.00 77.81 302 LEU A O 1
ATOM 2388 N N . CYS A 1 303 ? -0.961 -13.926 -12.193 1.00 83.50 303 CYS A N 1
ATOM 2389 C CA . CYS A 1 303 ? -0.058 -12.799 -11.937 1.00 83.50 303 CYS A CA 1
ATOM 2390 C C . CYS A 1 303 ? -0.085 -11.773 -13.079 1.00 83.50 303 CYS A C 1
ATOM 2392 O O . CYS A 1 303 ? -0.135 -10.575 -12.828 1.00 83.50 303 CYS A O 1
ATOM 2394 N N . ALA A 1 304 ? -0.191 -12.227 -14.334 1.00 82.88 304 ALA A N 1
ATOM 2395 C CA . ALA A 1 304 ? -0.291 -11.354 -15.504 1.00 82.88 304 ALA A CA 1
ATOM 2396 C C . ALA A 1 304 ? -1.455 -10.344 -15.430 1.00 82.88 304 ALA A C 1
ATOM 2398 O O . ALA A 1 304 ? -1.279 -9.180 -15.798 1.00 82.88 304 ALA A O 1
ATOM 2399 N N . ASP A 1 305 ? -2.620 -10.759 -14.925 1.00 83.75 305 ASP A N 1
ATOM 2400 C CA . ASP A 1 305 ? -3.773 -9.870 -14.770 1.00 83.75 305 ASP A CA 1
ATOM 2401 C C . ASP A 1 305 ? -3.541 -8.860 -13.650 1.00 83.75 305 ASP A C 1
ATOM 2403 O O . ASP A 1 305 ? -3.854 -7.678 -13.807 1.00 83.75 305 ASP A O 1
ATOM 2407 N N . VAL A 1 306 ? -2.952 -9.301 -12.535 1.00 85.12 306 VAL A N 1
ATOM 2408 C CA . VAL A 1 306 ? -2.619 -8.403 -11.425 1.00 85.12 306 VAL A CA 1
ATOM 2409 C C . VAL A 1 306 ? -1.569 -7.382 -11.854 1.00 85.12 306 VAL A C 1
ATOM 2411 O O . VAL A 1 306 ? -1.762 -6.195 -11.613 1.00 85.12 306 VAL A O 1
ATOM 2414 N N . HIS A 1 307 ? -0.514 -7.800 -12.559 1.00 87.81 307 HIS A N 1
ATOM 2415 C CA . HIS A 1 307 ? 0.535 -6.900 -13.049 1.00 87.81 307 HIS A CA 1
ATOM 2416 C C . HIS A 1 307 ? -0.046 -5.849 -13.993 1.00 87.81 307 HIS A C 1
ATOM 2418 O O . HIS A 1 307 ? 0.258 -4.665 -13.861 1.00 87.81 307 HIS A O 1
ATOM 2424 N N . ARG A 1 308 ? -0.921 -6.260 -14.923 1.00 87.19 308 ARG A N 1
ATOM 2425 C CA . ARG A 1 308 ? -1.583 -5.331 -15.846 1.00 87.19 308 ARG A CA 1
ATOM 2426 C C . ARG A 1 308 ? -2.408 -4.299 -15.088 1.00 87.19 308 ARG A C 1
ATOM 2428 O O . ARG A 1 308 ? -2.318 -3.110 -15.375 1.00 87.19 308 ARG A O 1
ATOM 2435 N N . ARG A 1 309 ? -3.227 -4.742 -14.135 1.00 90.88 309 ARG A N 1
ATOM 2436 C CA . ARG A 1 309 ? -4.108 -3.840 -13.388 1.00 90.88 309 ARG A CA 1
ATOM 2437 C C . ARG A 1 309 ? -3.331 -2.929 -12.436 1.00 90.88 309 ARG A C 1
ATOM 2439 O O . ARG A 1 309 ? -3.671 -1.754 -12.344 1.00 90.88 309 ARG A O 1
A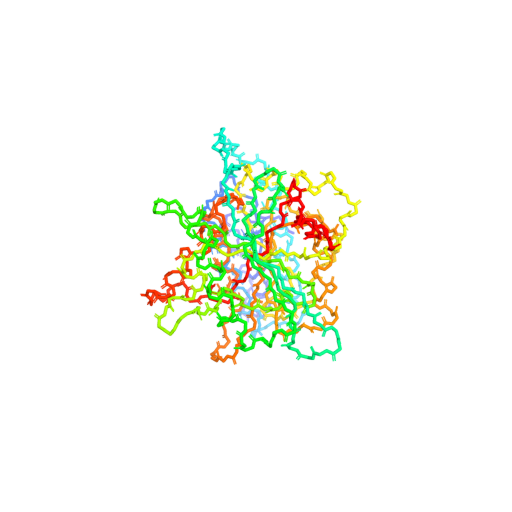TOM 2446 N N . ALA A 1 310 ? -2.255 -3.423 -11.826 1.00 92.00 310 ALA A N 1
ATOM 2447 C CA . ALA A 1 310 ? -1.318 -2.613 -11.052 1.00 92.00 310 ALA A CA 1
ATOM 2448 C C . ALA A 1 310 ? -0.652 -1.538 -11.922 1.00 92.00 310 ALA A C 1
ATOM 2450 O O . ALA A 1 310 ? -0.644 -0.370 -11.544 1.00 92.00 310 ALA A O 1
ATOM 2451 N N . ALA A 1 311 ? -0.173 -1.900 -13.116 1.00 91.19 311 ALA A N 1
ATOM 2452 C CA . ALA A 1 311 ? 0.406 -0.950 -14.063 1.00 91.19 311 ALA A CA 1
ATOM 2453 C C . ALA A 1 311 ? -0.591 0.131 -14.497 1.00 91.19 311 ALA A C 1
ATOM 2455 O O . ALA A 1 311 ? -0.239 1.308 -14.503 1.00 91.19 311 ALA A O 1
ATOM 2456 N N . LEU A 1 312 ? -1.839 -0.248 -14.792 1.00 88.69 312 LEU A N 1
ATOM 2457 C CA . LEU A 1 312 ? -2.901 0.709 -15.110 1.00 88.69 312 LEU A CA 1
ATOM 2458 C C . LEU A 1 312 ? -3.188 1.646 -13.933 1.00 88.69 312 LEU A C 1
ATOM 2460 O O . LEU A 1 312 ? -3.212 2.855 -14.126 1.00 88.69 312 LEU A O 1
ATOM 2464 N N . ALA A 1 313 ? -3.337 1.119 -12.716 1.00 93.12 313 ALA A N 1
ATOM 2465 C CA . ALA A 1 313 ? -3.613 1.938 -11.538 1.00 93.12 313 ALA A CA 1
ATOM 2466 C C . ALA A 1 313 ? -2.483 2.932 -11.232 1.00 93.12 313 ALA A C 1
ATOM 2468 O O . ALA A 1 313 ? -2.758 4.089 -10.922 1.00 93.12 313 ALA A O 1
ATOM 2469 N N . VAL A 1 314 ? -1.222 2.504 -11.351 1.00 95.19 314 VAL A N 1
ATOM 2470 C CA . VAL A 1 314 ? -0.050 3.373 -11.161 1.00 95.19 314 VAL A CA 1
ATOM 2471 C C . VAL A 1 314 ? 0.006 4.460 -12.238 1.00 95.19 314 VAL A C 1
ATOM 2473 O O . VAL A 1 314 ? 0.166 5.634 -11.907 1.00 95.19 314 VAL A O 1
ATOM 2476 N N . ALA A 1 315 ? -0.203 4.099 -13.507 1.00 87.94 315 ALA A N 1
ATOM 2477 C CA . ALA A 1 315 ? -0.213 5.061 -14.608 1.00 87.94 315 ALA A CA 1
ATOM 2478 C C . ALA A 1 315 ? -1.371 6.072 -14.494 1.00 87.94 315 ALA A C 1
ATOM 2480 O O . ALA A 1 315 ? -1.193 7.263 -14.751 1.00 87.94 315 ALA A O 1
ATOM 2481 N N . GLU A 1 316 ? -2.558 5.623 -14.080 1.00 86.44 316 GLU A N 1
ATOM 2482 C CA . GLU A 1 316 ? -3.733 6.477 -13.874 1.00 86.44 316 GLU A CA 1
ATOM 2483 C C . GLU A 1 316 ? -3.583 7.408 -12.669 1.00 86.44 316 GLU A C 1
ATOM 2485 O O . GLU A 1 316 ? -4.032 8.552 -12.739 1.00 86.44 316 GLU A O 1
ATOM 2490 N N . ALA A 1 317 ? -2.929 6.953 -11.593 1.00 92.00 317 ALA A N 1
ATOM 2491 C CA . ALA A 1 317 ? -2.579 7.808 -10.460 1.00 92.00 317 ALA A CA 1
ATOM 2492 C C . ALA A 1 317 ? -1.621 8.935 -10.878 1.00 92.00 317 ALA A C 1
ATOM 2494 O O . ALA A 1 317 ? -1.664 10.023 -10.308 1.00 92.00 317 ALA A O 1
ATOM 2495 N N . ARG A 1 318 ? -0.800 8.703 -11.910 1.00 88.56 318 ARG A N 1
ATOM 2496 C CA . ARG A 1 318 ? 0.251 9.595 -12.420 1.00 88.56 318 ARG A CA 1
ATOM 2497 C C . ARG A 1 318 ? 1.375 9.815 -11.420 1.00 88.56 318 ARG A C 1
ATOM 2499 O O . ARG A 1 318 ? 2.486 9.428 -11.722 1.00 88.56 318 ARG A O 1
ATOM 2506 N N . THR A 1 319 ? 1.121 10.383 -10.247 1.00 92.56 319 THR A N 1
ATOM 2507 C CA . THR A 1 319 ? 2.153 10.669 -9.238 1.00 92.56 319 THR A CA 1
ATOM 2508 C C . THR A 1 319 ? 1.884 9.933 -7.932 1.00 92.56 319 THR A C 1
ATOM 2510 O O . THR A 1 319 ? 0.752 9.535 -7.635 1.00 92.56 319 THR A O 1
ATOM 2513 N N . ALA A 1 320 ? 2.930 9.775 -7.118 1.00 93.94 320 ALA A N 1
ATOM 2514 C CA . ALA A 1 320 ? 2.845 9.068 -5.841 1.00 93.94 320 ALA A CA 1
ATOM 2515 C C . ALA A 1 320 ? 1.795 9.672 -4.895 1.00 93.94 320 ALA A C 1
ATOM 2517 O O . ALA A 1 320 ? 1.081 8.924 -4.230 1.00 93.94 320 ALA A O 1
ATOM 2518 N N . SER A 1 321 ? 1.603 10.996 -4.915 1.00 90.56 321 SER A N 1
ATOM 2519 C CA . SER A 1 321 ? 0.607 11.684 -4.081 1.00 90.56 321 SER A CA 1
ATOM 2520 C C . SER A 1 321 ? -0.842 11.266 -4.351 1.00 90.56 321 SER A C 1
ATOM 2522 O O . SER A 1 321 ? -1.681 11.365 -3.460 1.00 90.56 321 SER A O 1
ATOM 2524 N N . HIS A 1 322 ? -1.161 10.812 -5.565 1.00 92.31 322 HIS A N 1
ATOM 2525 C CA . HIS A 1 322 ? -2.516 10.390 -5.937 1.00 92.31 322 HIS A CA 1
ATOM 2526 C C . HIS A 1 322 ? -2.738 8.880 -5.795 1.00 92.31 322 HIS A C 1
ATOM 2528 O O . HIS A 1 322 ? -3.881 8.418 -5.834 1.00 92.31 322 HIS A O 1
ATOM 2534 N N . LEU A 1 323 ? -1.672 8.097 -5.603 1.00 95.69 323 LEU A N 1
ATOM 2535 C CA . LEU A 1 323 ? -1.755 6.641 -5.547 1.00 95.69 323 LEU A CA 1
ATOM 2536 C C . LEU A 1 323 ? -2.611 6.121 -4.376 1.00 95.69 323 LEU A C 1
ATOM 2538 O O . LEU A 1 323 ? -3.446 5.251 -4.633 1.00 95.69 323 LEU A O 1
ATOM 2542 N N . PRO A 1 324 ? -2.521 6.656 -3.137 1.00 95.75 324 PRO A N 1
ATOM 2543 C CA . PRO A 1 324 ? -3.406 6.232 -2.049 1.00 95.75 324 PRO A CA 1
ATOM 2544 C C . PRO A 1 324 ? -4.894 6.414 -2.380 1.00 95.75 324 PRO A C 1
ATOM 2546 O O . PRO A 1 324 ? -5.695 5.505 -2.153 1.00 95.75 324 PRO A O 1
ATOM 2549 N N . GLY A 1 325 ? -5.254 7.557 -2.976 1.00 94.31 325 GLY A N 1
ATOM 2550 C CA . GLY A 1 325 ? -6.618 7.836 -3.430 1.00 94.31 325 GLY A CA 1
ATOM 2551 C C . GLY A 1 325 ? -7.064 6.876 -4.532 1.00 94.31 325 GLY A C 1
ATOM 2552 O O . GLY A 1 325 ? -8.151 6.306 -4.453 1.00 94.31 325 GLY A O 1
ATOM 2553 N N . ARG A 1 326 ? -6.194 6.599 -5.512 1.00 96.25 326 ARG A N 1
ATOM 2554 C CA . ARG A 1 326 ? -6.507 5.658 -6.595 1.00 96.25 326 ARG A CA 1
ATOM 2555 C C . ARG A 1 326 ? -6.760 4.239 -6.083 1.00 96.25 326 ARG A C 1
ATOM 2557 O O . ARG A 1 326 ? -7.710 3.590 -6.517 1.00 96.25 326 ARG A O 1
ATOM 2564 N N . ILE A 1 327 ? -5.946 3.750 -5.146 1.00 96.62 327 ILE A N 1
ATOM 2565 C CA . ILE A 1 327 ? -6.149 2.429 -4.530 1.00 96.62 327 ILE A CA 1
ATOM 2566 C C . ILE A 1 327 ? -7.450 2.396 -3.713 1.00 96.62 327 ILE A C 1
ATOM 2568 O O . ILE A 1 327 ? -8.193 1.415 -3.790 1.00 96.62 327 ILE A O 1
ATOM 2572 N N . HIS A 1 328 ? -7.766 3.470 -2.985 1.00 96.50 328 HIS A N 1
ATOM 2573 C CA . HIS A 1 328 ? -9.039 3.604 -2.275 1.00 96.50 328 HIS A CA 1
ATOM 2574 C C . HIS A 1 328 ? -10.251 3.514 -3.214 1.00 96.50 328 HIS A C 1
ATOM 2576 O O . HIS A 1 328 ? -11.167 2.736 -2.953 1.00 96.50 328 HIS A O 1
ATOM 2582 N N . GLU A 1 329 ? -10.250 4.239 -4.336 1.00 95.69 329 GLU A N 1
ATOM 2583 C CA . GLU A 1 329 ? -11.336 4.188 -5.326 1.00 95.69 329 GLU A CA 1
ATOM 2584 C C . GLU A 1 329 ? -11.584 2.771 -5.855 1.00 95.69 329 GLU A C 1
ATOM 2586 O O . GLU A 1 329 ? -12.735 2.353 -6.023 1.00 95.69 329 GLU A O 1
ATOM 2591 N N . LEU A 1 330 ? -10.508 2.021 -6.108 1.00 96.12 330 LEU 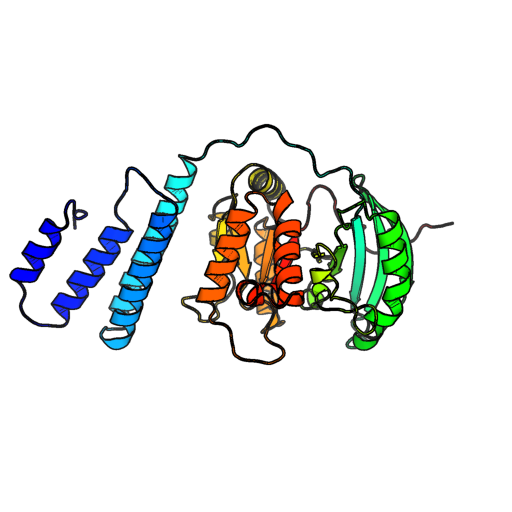A N 1
ATOM 2592 C CA . LEU A 1 330 ? -10.587 0.639 -6.570 1.00 96.12 330 LEU A CA 1
ATOM 2593 C C . LEU A 1 330 ? -11.196 -0.268 -5.489 1.00 96.12 330 LEU A C 1
ATOM 2595 O O . LEU A 1 330 ? -12.134 -1.014 -5.774 1.00 96.12 330 LEU A O 1
ATOM 2599 N N . ARG A 1 331 ? -10.747 -0.149 -4.233 1.00 95.88 331 ARG A N 1
ATOM 2600 C CA . ARG A 1 331 ? -11.299 -0.916 -3.101 1.00 95.88 331 ARG A CA 1
ATOM 2601 C C . ARG A 1 331 ? -12.761 -0.568 -2.816 1.00 95.88 331 ARG A C 1
ATOM 2603 O O . ARG A 1 331 ? -13.568 -1.472 -2.609 1.00 95.88 331 ARG A O 1
ATOM 2610 N N . LYS A 1 332 ? -13.139 0.710 -2.903 1.00 95.06 332 LYS A N 1
ATOM 2611 C CA . LYS A 1 332 ? -14.546 1.135 -2.870 1.00 95.06 332 LYS A CA 1
ATOM 2612 C C . LYS A 1 332 ? -15.344 0.471 -3.994 1.00 95.06 332 LYS A C 1
ATOM 2614 O O . LYS A 1 332 ? -16.441 -0.021 -3.761 1.00 95.06 332 LYS A O 1
ATOM 2619 N N . GLY A 1 333 ? -14.765 0.361 -5.190 1.00 94.50 333 GLY A N 1
ATOM 2620 C CA . GLY A 1 333 ? -15.356 -0.401 -6.287 1.00 94.50 333 GLY A CA 1
ATOM 2621 C C . GLY A 1 333 ? -15.602 -1.874 -5.954 1.00 94.50 333 GLY A C 1
ATOM 2622 O O . GLY A 1 333 ? -16.656 -2.394 -6.312 1.00 94.50 333 GLY A O 1
ATOM 2623 N N . VAL A 1 334 ? -14.691 -2.531 -5.226 1.00 92.94 334 VAL A N 1
ATOM 2624 C CA . VAL A 1 334 ? -14.883 -3.930 -4.795 1.00 92.94 334 VAL A CA 1
ATOM 2625 C C . VAL A 1 334 ? -16.096 -4.037 -3.876 1.00 92.94 334 VAL A C 1
ATOM 2627 O O . VAL A 1 334 ? -16.957 -4.891 -4.090 1.00 92.94 334 VAL A O 1
ATOM 2630 N N . TRP A 1 335 ? -16.199 -3.133 -2.900 1.00 93.88 335 TRP A N 1
ATOM 2631 C CA . TRP A 1 335 ? -17.350 -3.050 -2.000 1.00 93.88 335 TRP A CA 1
ATOM 2632 C C . TRP A 1 335 ? -18.665 -2.780 -2.751 1.00 93.88 335 TRP A C 1
ATOM 2634 O O . TRP A 1 335 ? -19.677 -3.435 -2.497 1.00 93.88 335 TRP A O 1
ATOM 2644 N N . ASP A 1 336 ? -18.624 -1.907 -3.761 1.00 93.38 336 ASP A N 1
ATOM 2645 C CA . ASP A 1 336 ? -19.741 -1.616 -4.670 1.00 93.38 336 ASP A CA 1
ATOM 2646 C C . ASP A 1 336 ? -20.021 -2.749 -5.685 1.00 93.38 336 ASP A C 1
ATOM 2648 O O . ASP A 1 336 ? -20.878 -2.604 -6.559 1.00 93.38 336 ASP A O 1
ATOM 2652 N N . LYS A 1 337 ? -19.316 -3.887 -5.588 1.00 92.69 337 LYS A N 1
ATOM 2653 C CA . LYS A 1 337 ? -19.440 -5.072 -6.460 1.00 92.69 337 LYS A CA 1
ATOM 2654 C C . LYS A 1 337 ? -19.089 -4.816 -7.929 1.00 92.69 337 LYS A C 1
ATOM 2656 O O . LYS A 1 337 ? -19.609 -5.488 -8.824 1.00 92.69 337 LYS A O 1
ATOM 2661 N N . ARG A 1 338 ? -18.179 -3.879 -8.194 1.00 89.19 338 ARG A N 1
ATOM 2662 C CA . ARG A 1 338 ? -17.599 -3.658 -9.523 1.00 89.19 338 ARG A CA 1
ATOM 2663 C C . ARG A 1 338 ? -16.574 -4.742 -9.833 1.00 89.19 338 ARG A C 1
ATOM 2665 O O . ARG A 1 338 ? -15.554 -4.890 -9.166 1.00 89.19 338 ARG A O 1
ATOM 2672 N N . THR A 1 339 ? -16.860 -5.543 -10.853 1.00 84.81 339 THR A N 1
ATOM 2673 C CA . THR A 1 339 ? -16.080 -6.749 -11.164 1.00 84.81 339 THR A CA 1
ATOM 2674 C C . THR A 1 339 ? -14.651 -6.458 -11.601 1.00 84.81 339 THR A C 1
ATOM 2676 O O . THR A 1 339 ? -13.783 -7.298 -11.428 1.00 84.81 339 THR A O 1
ATOM 2679 N N . GLU A 1 340 ? -14.377 -5.286 -12.164 1.00 82.44 340 GLU A N 1
ATOM 2680 C CA . GLU A 1 340 ? -13.067 -4.888 -12.670 1.00 82.44 340 GLU A CA 1
ATOM 2681 C C . GLU A 1 340 ? -12.085 -4.466 -11.566 1.00 82.44 340 GLU A C 1
ATOM 2683 O O . GLU A 1 340 ? -10.877 -4.409 -11.803 1.00 82.44 340 GLU A O 1
ATOM 2688 N N . THR A 1 341 ? -12.559 -4.208 -10.350 1.00 89.06 341 THR A N 1
ATOM 2689 C CA . THR A 1 341 ? -11.699 -3.746 -9.255 1.00 89.06 341 THR A CA 1
ATOM 2690 C C . THR A 1 341 ? -11.267 -4.865 -8.310 1.00 89.06 341 THR A C 1
ATOM 2692 O O . THR A 1 341 ? -10.421 -4.627 -7.462 1.00 89.06 341 THR A O 1
ATOM 2695 N N . TYR A 1 342 ? -11.758 -6.100 -8.485 1.00 86.75 342 TYR A N 1
ATOM 2696 C CA . TYR A 1 342 ? -11.556 -7.237 -7.564 1.00 86.75 342 TYR A CA 1
ATOM 2697 C C . TYR A 1 342 ? -10.113 -7.454 -7.069 1.00 86.75 342 TYR A C 1
ATOM 2699 O O . TYR A 1 342 ? -9.892 -7.871 -5.937 1.00 86.75 342 TYR A O 1
ATOM 2707 N N . TRP A 1 343 ? -9.122 -7.181 -7.918 1.00 87.81 343 TRP A N 1
ATOM 2708 C CA . TRP A 1 343 ? -7.706 -7.369 -7.617 1.00 87.81 343 TRP A CA 1
ATOM 2709 C C . TRP A 1 343 ? -7.191 -6.436 -6.507 1.00 87.81 343 TRP A C 1
ATOM 2711 O O . TRP A 1 343 ? -6.259 -6.810 -5.800 1.00 87.81 343 TRP A O 1
ATOM 2721 N N . SER A 1 344 ? -7.786 -5.248 -6.332 1.00 90.75 344 SER A N 1
ATOM 2722 C CA . SER A 1 344 ? -7.316 -4.244 -5.366 1.00 90.75 344 SER A CA 1
ATOM 2723 C C . SER A 1 344 ? -7.616 -4.609 -3.914 1.00 90.75 344 SER A C 1
ATOM 2725 O O . SER A 1 344 ? -7.024 -4.023 -3.011 1.00 90.75 344 SER A O 1
ATOM 2727 N N . ASP A 1 345 ? -8.522 -5.565 -3.680 1.00 86.31 345 ASP A N 1
ATOM 2728 C CA . ASP A 1 345 ? -8.782 -6.126 -2.345 1.00 86.31 345 ASP A CA 1
ATOM 2729 C C . ASP A 1 345 ? -7.556 -6.861 -1.784 1.00 86.31 345 ASP A C 1
ATOM 2731 O O . ASP A 1 345 ? -7.426 -7.033 -0.583 1.00 86.31 345 ASP A O 1
ATOM 2735 N N . ARG A 1 346 ? -6.626 -7.277 -2.653 1.00 84.06 346 ARG A N 1
ATOM 2736 C CA . ARG A 1 346 ? -5.445 -8.071 -2.285 1.00 84.06 346 ARG A CA 1
ATOM 2737 C C . ARG A 1 346 ? -4.139 -7.319 -2.477 1.00 84.06 346 ARG A C 1
ATOM 2739 O O . ARG A 1 346 ? -3.107 -7.942 -2.704 1.00 84.06 346 ARG A O 1
ATOM 2746 N N . VAL A 1 347 ? -4.171 -5.995 -2.457 1.00 89.56 347 VAL A N 1
ATOM 2747 C CA . VAL A 1 347 ? -2.964 -5.183 -2.605 1.00 89.56 347 VAL A CA 1
ATOM 2748 C C . VAL A 1 347 ? -2.865 -4.251 -1.422 1.00 89.56 347 VAL A C 1
ATOM 2750 O O . VAL A 1 347 ? -3.790 -3.481 -1.195 1.00 89.56 347 VAL A O 1
ATOM 2753 N N . ALA A 1 348 ? -1.742 -4.284 -0.716 1.00 92.69 348 ALA A N 1
ATOM 2754 C CA . ALA A 1 348 ? -1.344 -3.252 0.225 1.00 92.69 348 ALA A CA 1
ATOM 2755 C C . ALA A 1 348 ? -0.428 -2.240 -0.477 1.00 92.69 348 ALA A C 1
ATOM 2757 O O . ALA A 1 348 ? 0.358 -2.593 -1.358 1.00 92.69 348 ALA A O 1
ATOM 2758 N N . LEU A 1 349 ? -0.544 -0.970 -0.094 1.00 96.06 349 LEU A N 1
ATOM 2759 C CA . LEU A 1 349 ? 0.311 0.105 -0.586 1.00 96.06 349 LEU A CA 1
ATOM 2760 C C . LEU A 1 349 ? 1.298 0.466 0.520 1.00 96.06 349 LEU A C 1
ATOM 2762 O O . LEU A 1 349 ? 0.910 1.108 1.492 1.00 96.06 349 LEU A O 1
ATOM 2766 N N . TYR A 1 350 ? 2.552 0.051 0.370 1.00 95.19 350 TYR A N 1
ATOM 2767 C CA . TYR A 1 350 ? 3.635 0.573 1.192 1.00 95.19 350 TYR A CA 1
ATOM 2768 C C . TYR A 1 350 ? 3.957 1.994 0.731 1.00 95.19 350 TYR A C 1
ATOM 2770 O O . TYR A 1 350 ? 4.166 2.220 -0.464 1.00 95.19 350 TYR A O 1
ATOM 2778 N N . TYR A 1 351 ? 3.945 2.940 1.663 1.00 94.38 351 TYR A N 1
ATOM 2779 C CA . TYR A 1 351 ? 4.144 4.358 1.389 1.00 94.38 351 TYR A CA 1
ATOM 2780 C C . TYR A 1 351 ? 4.787 5.020 2.606 1.00 94.38 351 TYR A C 1
ATOM 2782 O O . TYR A 1 351 ? 4.106 5.329 3.582 1.00 94.38 351 TYR A O 1
ATOM 2790 N N . ASP A 1 352 ? 6.096 5.225 2.552 1.00 90.12 352 ASP A N 1
ATOM 2791 C CA . ASP A 1 352 ? 6.885 5.716 3.679 1.00 90.12 352 ASP A CA 1
ATOM 2792 C C . ASP A 1 352 ? 7.573 7.038 3.324 1.00 90.12 352 ASP A C 1
ATOM 2794 O O . ASP A 1 352 ? 8.613 7.047 2.676 1.00 90.12 352 ASP A O 1
ATOM 2798 N N . ASP A 1 353 ? 6.966 8.170 3.695 1.00 87.06 353 ASP A N 1
ATOM 2799 C CA . ASP A 1 353 ? 7.517 9.493 3.373 1.00 87.06 353 ASP A CA 1
ATOM 2800 C C . ASP A 1 353 ? 8.798 9.763 4.178 1.00 87.06 353 ASP A C 1
ATOM 2802 O O . ASP A 1 353 ? 8.714 9.946 5.399 1.00 87.06 353 ASP A O 1
ATOM 2806 N N . PRO A 1 354 ? 9.973 9.862 3.524 1.00 83.12 354 PRO A N 1
ATOM 2807 C CA . PRO A 1 354 ? 11.244 10.054 4.216 1.00 83.12 354 PRO A CA 1
ATOM 2808 C C . PRO A 1 354 ? 11.350 11.409 4.924 1.00 83.12 354 PRO A C 1
ATOM 2810 O O . PRO A 1 354 ? 12.188 11.591 5.804 1.00 83.12 354 PRO A O 1
ATOM 2813 N N . ARG A 1 355 ? 10.489 12.373 4.575 1.00 78.94 355 ARG A N 1
ATOM 2814 C CA . ARG A 1 355 ? 10.449 13.702 5.203 1.00 78.94 355 ARG A CA 1
ATOM 2815 C C . ARG A 1 355 ? 9.654 13.711 6.508 1.00 78.94 355 ARG A C 1
ATOM 2817 O O . ARG A 1 355 ? 9.775 14.660 7.275 1.00 78.94 355 ARG A O 1
ATOM 2824 N N . HIS A 1 356 ? 8.857 12.671 6.750 1.00 79.88 356 HIS A N 1
ATOM 2825 C CA . HIS A 1 356 ? 7.975 12.547 7.908 1.00 79.88 356 HIS A CA 1
ATOM 2826 C C . HIS A 1 356 ? 8.192 11.183 8.579 1.00 79.88 356 HIS A C 1
ATOM 2828 O O . HIS A 1 356 ? 7.312 10.316 8.504 1.00 79.88 356 HIS A O 1
ATOM 2834 N N . PRO A 1 357 ? 9.371 10.946 9.187 1.00 77.81 357 PRO A N 1
ATOM 2835 C CA . PRO A 1 357 ? 9.675 9.673 9.830 1.00 77.81 357 PRO A CA 1
ATOM 2836 C C . PRO A 1 357 ? 8.664 9.368 10.939 1.00 77.81 357 PRO A C 1
ATOM 2838 O O . PRO A 1 357 ? 8.136 10.276 11.582 1.00 77.81 357 PRO A O 1
ATOM 2841 N N . LEU A 1 358 ? 8.389 8.081 11.151 1.00 78.25 358 LEU A N 1
ATOM 2842 C CA . LEU A 1 358 ? 7.537 7.647 12.255 1.00 78.25 358 LEU A CA 1
ATOM 2843 C C . LEU A 1 358 ? 8.150 8.061 13.605 1.00 78.25 358 LEU A C 1
ATOM 2845 O O . LEU A 1 358 ? 9.381 8.127 13.720 1.00 78.25 358 LEU A O 1
ATOM 2849 N N . PRO A 1 359 ? 7.322 8.312 14.635 1.00 65.75 359 PRO A N 1
ATOM 2850 C CA . PRO A 1 359 ? 7.828 8.487 15.987 1.00 65.75 359 PRO A CA 1
ATOM 2851 C C . PRO A 1 359 ? 8.637 7.241 16.365 1.00 65.75 359 PRO A C 1
ATOM 2853 O O . PRO A 1 359 ? 8.160 6.117 16.236 1.00 65.75 359 PRO A O 1
ATOM 2856 N N . GLY A 1 360 ? 9.887 7.427 16.789 1.00 53.69 360 GLY A N 1
ATOM 2857 C CA . GLY A 1 360 ? 10.734 6.310 17.204 1.00 53.69 360 GLY A CA 1
ATOM 2858 C C . GLY A 1 360 ? 10.115 5.508 18.364 1.00 53.69 360 GLY A C 1
ATOM 2859 O O . GLY A 1 360 ? 9.283 6.045 19.108 1.00 53.69 360 GLY A O 1
ATOM 2860 N N . PRO A 1 361 ? 10.543 4.247 18.571 1.00 47.00 361 PRO A N 1
ATOM 2861 C CA . PRO A 1 361 ? 10.009 3.395 19.629 1.00 47.00 361 PRO A CA 1
ATOM 2862 C C . PRO A 1 361 ? 10.079 4.103 20.990 1.00 47.00 361 PRO A C 1
ATOM 2864 O O . PRO A 1 361 ? 11.156 4.480 21.452 1.00 47.00 361 PRO A O 1
ATOM 2867 N N . GLY A 1 362 ? 8.923 4.317 21.624 1.00 46.50 362 GLY A N 1
ATOM 2868 C CA . GLY A 1 362 ? 8.830 4.939 22.950 1.00 46.50 362 GLY A CA 1
ATOM 2869 C C . GLY A 1 362 ? 8.798 6.475 22.992 1.00 46.50 362 GLY A C 1
ATOM 2870 O O . GLY A 1 362 ? 8.806 7.031 24.087 1.00 46.50 362 GLY A O 1
ATOM 2871 N N . LEU A 1 363 ? 8.718 7.192 21.865 1.00 43.59 363 LEU A N 1
ATOM 2872 C CA . LEU A 1 363 ? 8.628 8.666 21.883 1.00 43.59 363 LEU A CA 1
ATOM 2873 C C . LEU A 1 363 ? 7.237 9.228 22.230 1.00 43.59 363 LEU A C 1
ATOM 2875 O O . LEU A 1 363 ? 7.127 10.417 22.519 1.00 43.59 363 LEU A O 1
ATOM 2879 N N . LEU A 1 364 ? 6.206 8.385 22.329 1.00 45.47 364 LEU A N 1
ATOM 2880 C CA . LEU A 1 364 ? 4.894 8.757 22.885 1.00 45.47 364 LEU A CA 1
ATOM 2881 C C . LEU A 1 364 ? 4.817 8.598 24.422 1.00 45.47 364 LEU A C 1
ATOM 2883 O O . LEU A 1 364 ? 3.731 8.581 24.990 1.00 45.47 364 LEU A O 1
ATOM 2887 N N . LEU A 1 365 ? 5.958 8.495 25.120 1.00 37.34 365 LEU A N 1
ATOM 2888 C CA . LEU A 1 365 ? 6.029 8.395 26.589 1.00 37.34 365 LEU A CA 1
ATOM 2889 C C . LEU A 1 365 ? 5.815 9.721 27.342 1.00 37.34 365 LEU A C 1
ATOM 2891 O O . LEU A 1 365 ? 5.982 9.751 28.558 1.00 37.34 365 LEU A O 1
ATOM 2895 N N . ASN A 1 366 ? 5.445 10.812 26.669 1.00 33.53 366 ASN A N 1
ATOM 2896 C CA . ASN A 1 366 ? 5.202 12.091 27.335 1.00 33.53 366 ASN A CA 1
ATOM 2897 C C . ASN A 1 366 ? 3.812 12.641 27.005 1.00 33.53 366 ASN A C 1
ATOM 2899 O O . ASN A 1 366 ? 3.662 13.500 26.141 1.00 33.53 366 ASN A O 1
ATOM 2903 N N . ALA A 1 367 ? 2.817 12.201 27.768 1.00 29.67 367 ALA A N 1
ATOM 2904 C CA . ALA A 1 367 ? 1.719 13.072 28.168 1.00 29.67 367 ALA A CA 1
ATOM 2905 C C . ALA A 1 367 ? 1.782 13.217 29.707 1.00 29.67 367 ALA A C 1
ATOM 2907 O O . ALA A 1 367 ? 2.093 12.226 30.372 1.00 29.67 367 ALA A O 1
ATOM 2908 N N . PRO A 1 368 ? 1.606 14.432 30.261 1.00 36.59 368 PRO A N 1
ATOM 2909 C CA . PRO A 1 368 ? 1.797 14.727 31.686 1.00 36.59 368 PRO A CA 1
ATOM 2910 C C . PRO A 1 368 ? 0.790 14.056 32.626 1.00 36.59 368 PRO A C 1
ATOM 2912 O O . PRO A 1 368 ? -0.348 13.771 32.187 1.00 36.59 368 PRO A O 1
#

Secondary structure (DSSP, 8-state):
-PPP-SHHHHHHHHHHS-SSHHHHHHHHHHHHHHHHS--S---HHHHHHHHHHHHHHHHHHHHHS-HHHHHHHHHHHHHHHHHHHHHHTTT-----PPP---S--EEEEEEEE-TTSTTEEEEEEEEE-TTS-EEEEEEEEEEETTTHHHHHHHHHHHHHHHHPBTTBPPPEEEEE-GGGTT--GGG--SSTTPPPHHHHS-EEEEESSPPPPS-HHHHHHHHHHHTTS--EEEESSEETTEE-PPPPHHHHHHS-TTEEEEESSGGG--SHHHHHHHHHHHHTT--EEEEEPPPSSSPPPPHHHHHHHHHHHHHHH-SGGGHHHHHHHHHHHHHTT-GGGGGGGGEEEEE--TTSPPPPTTTT----

Organism: NCBI:txid2798581

pLDDT: mean 78.94, std 16.85, range [29.67, 97.88]

Foldseek 3Di:
DDQDPDPVVLVVVLVVDDDDPVSLLSVLVNLLSVLQDDDPDDDPVNVVVNVVSLVVSQVVCVVRHDPVSSVVSVVSVVVSVLVVQVVVVVDDDWDDDDDPPQFAKAKEKEWEDDPVDPQFTWIWIWIAGSVQDTHTQDTDGRAGNVCVLQVCLVSVVVNQVVGQDVVAGHEYEYEYALLCLQDLQQCRDSDVPHHRNLLVHQYAYEHLDAQAAPDVPLLVVLQVDLATFFAFEDEQQADPQDGHQGDALVVLLSRDSRYAYEHACQNVDSDPRSSVSRNSCNNSNHQKYKYFHDDPDDDDDRVVLLNVVVRVLSRVLRHPVSSSVSLNVLSNCVVVVPPSSVRSSGIHIRHADPSRHHQHPCNVVDDD